Protein AF-V4AC76-F1 (afdb_monomer_lite)

Sequence (243 aa):
MKIHIDNQVNGDDISGSVTCDNILNFFVDGQLEASSNDWKVGSPVSFSDTAHVLAFDCRDEGVIAGIRGSFSNGVVTDSSWRCSTSDDEGWKELGFDDSNWQDATIQTHSDWGNKPTSIASEAKWIWTAGDFTDRHVFCRRRLHPGTRLDLRLDQNDKPKPGEEPVNRVDAAALKHDILYRNKDITSRHEADKQMIIKLENIPNPTFKERIQRALIIKLLKAKMKMGMGIADEIHKKFRNLTD

Radius of gyration: 19.98 Å; chains: 1; bounding box: 60×46×55 Å

Foldseek 3Di:
DDDDDPPDDDADKKKKWKAKAAWKFKDWQRHTFDIHGDRQGTDIGIDGPPTWKIKIKYFHPDQFIFIWMAIPLGDTADQQKFKDLDPDPCCRHLPDDRVVTHGWDFDDDCVSPCGPVRHDPPHTTTDDPCGRNRGIMMIMDTPDPLPSQVVQPDPVSHGDPPSDQPDQLSVLVSVLSVQCVDPDPVSNLVSLVSSLVSLVPDPPDDPVSVVSSVLSNVLSVCCVPPPRDCSSVSVVVVVVVVD

pLDDT: mean 81.75, std 18.89, range [25.58, 98.81]

Organism: Lottia gigantea (NCBI:txid225164)

Structure (mmCIF, N/CA/C/O backbone):
data_AF-V4AC76-F1
#
_entry.id   AF-V4AC76-F1
#
loop_
_atom_site.group_PDB
_atom_site.id
_atom_site.type_symbol
_atom_site.label_atom_id
_atom_site.label_alt_id
_atom_site.label_comp_id
_atom_site.label_asym_id
_atom_site.label_entity_id
_atom_site.label_seq_id
_atom_site.pdbx_PDB_ins_code
_atom_site.Cartn_x
_atom_site.Cartn_y
_atom_site.Cartn_z
_atom_site.occupancy
_atom_site.B_iso_or_equiv
_atom_site.auth_seq_id
_atom_site.auth_comp_id
_atom_site.auth_asym_id
_atom_site.auth_atom_id
_atom_site.pdbx_PDB_model_num
ATOM 1 N N . MET A 1 1 ? -39.927 27.041 -7.169 1.00 37.09 1 MET A N 1
ATOM 2 C CA . MET A 1 1 ? -38.649 26.661 -7.804 1.00 37.09 1 MET A CA 1
ATOM 3 C C . MET A 1 1 ? -37.723 26.198 -6.688 1.00 37.09 1 MET A C 1
ATOM 5 O O . MET A 1 1 ? -37.332 27.012 -5.865 1.00 37.09 1 MET A O 1
ATOM 9 N N . LYS A 1 2 ? -37.546 24.879 -6.539 1.00 28.06 2 LYS A N 1
ATOM 10 C CA . LYS A 1 2 ? -36.733 24.274 -5.473 1.00 28.06 2 LYS A CA 1
ATOM 11 C C . LYS A 1 2 ? -35.267 24.425 -5.872 1.00 28.06 2 LYS A C 1
ATOM 13 O O . LYS A 1 2 ? -34.872 23.889 -6.900 1.00 28.06 2 LYS A O 1
ATOM 18 N N . ILE A 1 3 ? -34.503 25.170 -5.086 1.00 27.56 3 ILE A N 1
ATOM 19 C CA . ILE A 1 3 ? -33.049 25.242 -5.215 1.00 27.56 3 ILE A CA 1
ATOM 20 C C . ILE A 1 3 ? -32.516 23.949 -4.592 1.00 27.56 3 ILE A C 1
ATOM 22 O O . ILE A 1 3 ? -32.703 23.720 -3.398 1.00 27.56 3 ILE A O 1
ATOM 26 N N . HIS A 1 4 ? -31.960 23.065 -5.420 1.00 25.58 4 HIS A N 1
ATOM 27 C CA . HIS A 1 4 ? -31.174 21.924 -4.958 1.00 25.58 4 HIS A CA 1
ATOM 28 C C . HIS A 1 4 ? -29.799 22.474 -4.574 1.00 25.58 4 HIS A C 1
ATOM 30 O O . HIS A 1 4 ? -29.109 23.042 -5.417 1.00 25.58 4 HIS A O 1
ATOM 36 N N . ILE A 1 5 ? -29.456 22.392 -3.291 1.00 34.12 5 ILE A N 1
ATOM 37 C CA . ILE A 1 5 ? -28.095 22.625 -2.813 1.00 34.12 5 ILE A CA 1
ATOM 38 C C . ILE A 1 5 ? -27.468 21.240 -2.725 1.00 34.12 5 ILE A C 1
ATOM 40 O O . ILE A 1 5 ? -27.802 20.471 -1.823 1.00 34.12 5 ILE A O 1
ATOM 44 N N . ASP A 1 6 ? -26.603 20.919 -3.680 1.00 31.94 6 ASP A N 1
ATOM 45 C CA . ASP A 1 6 ? -25.753 19.738 -3.602 1.00 31.94 6 ASP A CA 1
ATOM 46 C C . ASP A 1 6 ? -24.680 19.999 -2.538 1.00 31.94 6 ASP A C 1
ATOM 48 O O . ASP A 1 6 ? -23.658 20.635 -2.789 1.00 31.94 6 ASP A O 1
ATOM 52 N N . ASN A 1 7 ? -24.933 19.533 -1.315 1.00 34.28 7 ASN A N 1
ATOM 53 C CA . ASN A 1 7 ? -23.900 19.412 -0.291 1.00 34.28 7 ASN A CA 1
ATOM 54 C C . ASN A 1 7 ? -22.979 18.244 -0.672 1.00 34.28 7 ASN A C 1
ATOM 56 O O . ASN A 1 7 ? -23.190 17.110 -0.238 1.00 34.28 7 ASN A O 1
ATOM 60 N N . GLN A 1 8 ? -21.951 18.513 -1.479 1.00 30.98 8 GLN A N 1
ATOM 61 C CA . GLN A 1 8 ? -20.788 17.634 -1.553 1.00 30.98 8 GLN A CA 1
ATOM 62 C C . GLN A 1 8 ? -20.000 17.765 -0.244 1.00 30.98 8 GLN A C 1
ATOM 64 O O . GLN A 1 8 ? -19.416 18.801 0.064 1.00 30.98 8 GLN A O 1
ATOM 69 N N . VAL A 1 9 ? -20.041 16.707 0.561 1.00 39.16 9 VAL A N 1
ATOM 70 C CA . VAL A 1 9 ? -19.181 16.527 1.732 1.00 39.16 9 VAL A CA 1
ATOM 71 C C . VAL A 1 9 ? -17.800 16.137 1.197 1.00 39.16 9 VAL A C 1
ATOM 73 O O . VAL A 1 9 ? -17.606 14.984 0.819 1.00 39.16 9 VAL A O 1
ATOM 76 N N . ASN A 1 10 ? -16.864 17.085 1.118 1.00 39.16 10 ASN A N 1
ATOM 77 C CA . ASN A 1 10 ? -15.454 16.771 0.868 1.00 39.16 10 ASN A CA 1
ATOM 78 C C . ASN A 1 10 ? -14.913 16.001 2.083 1.00 39.16 10 ASN A C 1
ATOM 80 O O . ASN A 1 10 ? -14.766 16.580 3.159 1.00 39.16 10 ASN A O 1
ATOM 84 N N . GLY A 1 11 ? -14.654 14.699 1.924 1.00 49.28 11 GLY A N 1
ATOM 85 C CA . GLY A 1 11 ? -13.578 14.061 2.689 1.00 49.28 11 GLY A CA 1
ATOM 86 C C . GLY A 1 11 ? -12.253 14.680 2.248 1.00 49.28 11 GLY A C 1
ATOM 87 O O . GLY A 1 11 ? -12.165 15.157 1.115 1.00 49.28 11 GLY A O 1
ATOM 88 N N . ASP A 1 12 ? -11.260 14.743 3.131 1.00 69.00 12 ASP A N 1
ATOM 89 C CA . ASP A 1 12 ? -9.957 15.269 2.725 1.00 69.00 12 ASP A CA 1
ATOM 90 C C . ASP A 1 12 ? -9.337 14.312 1.692 1.00 69.00 12 ASP A C 1
ATOM 92 O O . ASP A 1 12 ? -9.416 13.089 1.824 1.00 69.00 12 ASP A O 1
ATOM 96 N N . ASP A 1 13 ? -8.732 14.855 0.640 1.00 86.00 13 ASP A N 1
ATOM 97 C CA . ASP A 1 13 ? -8.052 14.040 -0.366 1.00 86.00 13 ASP A CA 1
ATOM 98 C C . ASP A 1 13 ? -6.646 13.650 0.118 1.00 86.00 13 ASP A C 1
ATOM 100 O O . ASP A 1 13 ? -5.870 14.470 0.620 1.00 86.00 13 ASP A O 1
ATOM 104 N N . ILE A 1 14 ? -6.287 12.384 -0.080 1.00 87.88 14 ILE A N 1
ATOM 105 C CA . ILE A 1 14 ? -4.922 11.883 0.034 1.00 87.88 14 ILE A CA 1
ATOM 106 C C . ILE A 1 14 ? -4.235 12.077 -1.312 1.00 87.88 14 ILE A C 1
ATOM 108 O O . ILE A 1 14 ? -4.583 11.445 -2.307 1.00 87.88 14 ILE A O 1
ATOM 112 N N . SER A 1 15 ? -3.196 12.904 -1.323 1.00 95.25 15 SER A N 1
ATOM 113 C CA . SER A 1 15 ? -2.296 13.058 -2.463 1.00 95.25 15 SER A CA 1
ATOM 114 C C . SER A 1 15 ? -1.091 12.130 -2.332 1.00 95.25 15 SER A C 1
ATOM 116 O O . SER A 1 15 ? -0.594 11.910 -1.226 1.00 95.25 15 SER A O 1
ATOM 118 N N . GLY A 1 16 ? -0.542 11.654 -3.442 1.00 97.31 16 GLY A N 1
ATOM 119 C CA . GLY A 1 16 ? 0.684 10.865 -3.442 1.00 97.31 16 GLY A CA 1
ATOM 120 C C . GLY A 1 16 ? 1.449 10.940 -4.752 1.00 97.31 16 GLY A C 1
ATOM 121 O O . GLY A 1 16 ? 1.026 11.572 -5.719 1.00 97.31 16 GLY A O 1
ATOM 122 N N . SER A 1 17 ? 2.597 10.272 -4.770 1.00 98.62 17 SER A N 1
ATOM 123 C CA . SER A 1 17 ? 3.370 10.029 -5.983 1.00 98.62 17 SER A CA 1
ATOM 124 C C . SER A 1 17 ? 3.799 8.568 -6.011 1.00 98.62 17 SER A C 1
ATOM 126 O O . SER A 1 17 ? 4.254 8.034 -4.995 1.00 98.62 17 SER A O 1
ATOM 128 N N . VAL A 1 18 ? 3.612 7.921 -7.158 1.00 98.81 18 VAL A N 1
ATOM 129 C CA . VAL A 1 18 ? 3.816 6.482 -7.353 1.00 98.81 18 VAL A CA 1
ATOM 130 C C . VAL A 1 18 ? 4.644 6.217 -8.602 1.00 98.81 18 VAL A C 1
ATOM 132 O O . VAL A 1 18 ? 4.626 6.997 -9.550 1.00 98.81 18 VAL A O 1
ATOM 135 N N . THR A 1 19 ? 5.401 5.129 -8.609 1.00 98.69 19 THR A N 1
ATOM 136 C CA . THR A 1 19 ? 6.202 4.724 -9.760 1.00 98.69 19 THR A CA 1
ATOM 137 C C . THR A 1 19 ? 6.444 3.215 -9.765 1.00 98.69 19 THR A C 1
ATOM 139 O O . THR A 1 19 ? 6.320 2.554 -8.728 1.00 98.69 19 THR A O 1
ATOM 142 N N . CYS A 1 20 ? 6.802 2.683 -10.928 1.00 98.00 20 CYS A N 1
ATOM 143 C CA . CYS A 1 20 ? 7.291 1.322 -11.093 1.00 98.00 20 CYS A CA 1
ATOM 144 C C . CYS A 1 20 ? 8.282 1.262 -12.262 1.00 98.00 20 CYS A C 1
ATOM 146 O O . CYS A 1 20 ? 8.116 1.982 -13.246 1.00 98.00 20 CYS A O 1
ATOM 148 N N . ASP A 1 21 ? 9.296 0.412 -12.135 1.00 97.38 21 ASP A N 1
ATOM 149 C CA . ASP A 1 21 ? 10.231 0.043 -13.199 1.00 97.38 21 ASP A CA 1
ATOM 150 C C . ASP A 1 21 ? 9.784 -1.320 -13.774 1.00 97.38 21 ASP A C 1
ATOM 152 O O . ASP A 1 21 ? 9.904 -2.322 -13.072 1.00 97.38 21 ASP A O 1
ATOM 156 N N . ASN A 1 22 ? 9.160 -1.414 -14.961 1.00 96.44 22 ASN A N 1
ATOM 157 C CA . ASN A 1 22 ? 9.046 -0.408 -16.034 1.00 96.44 22 ASN A CA 1
ATOM 158 C C . ASN A 1 22 ? 7.648 0.187 -16.244 1.00 96.44 22 ASN A C 1
ATOM 160 O O . ASN A 1 22 ? 7.527 1.397 -16.434 1.00 96.44 22 ASN A O 1
ATOM 164 N N . ILE A 1 23 ? 6.612 -0.651 -16.298 1.00 98.19 23 ILE A N 1
ATOM 165 C CA . ILE A 1 23 ? 5.253 -0.241 -16.666 1.00 98.19 23 ILE A CA 1
ATOM 166 C C . ILE A 1 23 ? 4.362 -0.325 -15.438 1.00 98.19 23 ILE A C 1
ATOM 168 O O . ILE A 1 23 ? 4.098 -1.411 -14.928 1.00 98.19 23 ILE A O 1
ATOM 172 N N . LEU A 1 24 ? 3.878 0.833 -15.005 1.00 98.62 24 LEU A N 1
ATOM 173 C CA . LEU A 1 24 ? 2.981 1.018 -13.879 1.00 98.62 24 LEU A CA 1
ATOM 174 C C . LEU A 1 24 ? 1.523 1.080 -14.337 1.00 98.62 24 LEU A C 1
ATOM 176 O O . LEU A 1 24 ? 1.182 1.916 -15.174 1.00 98.62 24 LEU A O 1
ATOM 180 N N . ASN A 1 25 ? 0.661 0.345 -13.638 1.00 98.75 25 ASN A N 1
ATOM 181 C CA . ASN A 1 25 ? -0.728 0.718 -13.392 1.00 98.75 25 ASN A CA 1
ATOM 182 C C . ASN A 1 25 ? -0.966 0.780 -11.875 1.00 98.75 25 ASN A C 1
ATOM 184 O O . ASN A 1 25 ? -0.633 -0.148 -11.138 1.00 98.75 25 ASN A O 1
ATOM 188 N N . PHE A 1 26 ? -1.534 1.879 -11.392 1.00 98.75 26 PHE A N 1
ATOM 189 C CA . PHE A 1 26 ? -1.852 2.086 -9.984 1.00 98.75 26 PHE A CA 1
ATOM 190 C C . PHE A 1 26 ? -3.356 2.227 -9.794 1.00 98.75 26 PHE A C 1
ATOM 192 O O . PHE A 1 26 ? -4.009 2.994 -10.505 1.00 98.75 26 PHE A O 1
ATOM 199 N N . PHE A 1 27 ? -3.884 1.515 -8.805 1.00 98.62 27 PHE A N 1
ATOM 200 C CA . PHE A 1 27 ? -5.303 1.435 -8.517 1.00 98.62 27 PHE A CA 1
ATOM 201 C C . PHE A 1 27 ? -5.620 1.836 -7.079 1.00 98.62 27 PHE A C 1
ATOM 203 O O . PHE A 1 27 ? -4.865 1.528 -6.151 1.00 98.62 27 PHE A O 1
ATOM 210 N N . VAL A 1 28 ? -6.790 2.442 -6.902 1.00 96.38 28 VAL A N 1
ATOM 211 C CA . VAL A 1 28 ? -7.400 2.727 -5.604 1.00 96.38 28 VAL A CA 1
ATOM 212 C C . VAL A 1 28 ? -8.797 2.129 -5.589 1.00 96.38 28 VAL A C 1
ATOM 214 O O . VAL A 1 28 ? -9.611 2.434 -6.454 1.00 96.38 28 VAL A O 1
ATOM 217 N N . ASP A 1 29 ? -9.069 1.244 -4.628 1.00 91.44 29 ASP A N 1
ATOM 218 C CA . ASP A 1 29 ? -10.354 0.537 -4.509 1.00 91.44 29 ASP A CA 1
ATOM 219 C C . ASP A 1 29 ? -10.843 -0.049 -5.858 1.00 91.44 29 ASP A C 1
ATOM 221 O O . ASP A 1 29 ? -12.013 0.060 -6.218 1.00 91.44 29 ASP A O 1
ATOM 225 N N . GLY A 1 30 ? -9.917 -0.635 -6.630 1.00 93.38 30 GLY A N 1
ATOM 226 C CA . GLY A 1 30 ? -10.182 -1.235 -7.945 1.00 93.38 30 GLY A CA 1
ATOM 227 C C . GLY A 1 30 ? -10.176 -0.267 -9.140 1.00 93.38 30 GLY A C 1
ATOM 228 O O . GLY A 1 30 ? -10.066 -0.721 -10.283 1.00 93.38 30 GLY A O 1
ATOM 229 N N . GLN A 1 31 ? -10.230 1.050 -8.916 1.00 95.56 31 GLN A N 1
ATOM 230 C CA . GLN A 1 31 ? -10.224 2.068 -9.976 1.00 95.56 31 GLN A CA 1
ATOM 231 C C . GLN A 1 31 ? -8.803 2.463 -10.372 1.00 95.56 31 GLN A C 1
ATOM 233 O O . GLN A 1 31 ? -7.949 2.629 -9.511 1.00 95.56 31 GLN A O 1
ATOM 238 N N . LEU A 1 32 ? -8.536 2.588 -11.676 1.00 97.94 32 LEU A N 1
ATOM 239 C CA . LEU A 1 32 ? -7.228 2.998 -12.194 1.00 97.94 32 LEU A CA 1
ATOM 240 C C . LEU A 1 32 ? -7.035 4.506 -11.989 1.00 97.94 32 LEU A C 1
ATOM 242 O O . LEU A 1 32 ? -7.752 5.297 -12.595 1.00 97.94 32 LEU A O 1
ATOM 246 N N . GLU A 1 33 ? -6.027 4.884 -11.207 1.00 98.12 33 GLU A N 1
ATOM 247 C CA . GLU A 1 33 ? -5.719 6.285 -10.881 1.00 98.12 33 GLU A CA 1
ATOM 248 C C . GLU A 1 33 ? -4.486 6.815 -11.620 1.00 98.12 33 GLU A C 1
ATOM 250 O O . GLU A 1 33 ? -4.385 8.005 -11.911 1.00 98.12 33 GLU A O 1
ATOM 255 N N . ALA A 1 34 ? -3.527 5.944 -11.941 1.00 98.25 34 ALA A N 1
ATOM 256 C CA . ALA A 1 34 ? -2.359 6.328 -12.724 1.00 98.25 34 ALA A CA 1
ATOM 257 C C . ALA A 1 34 ? -1.828 5.171 -13.564 1.00 98.25 34 ALA A C 1
ATOM 259 O O . ALA A 1 34 ? -1.863 4.013 -13.159 1.00 98.25 34 ALA A O 1
ATOM 260 N N . SER A 1 35 ? -1.259 5.518 -14.713 1.00 98.44 35 SER A N 1
ATOM 261 C CA . SER A 1 35 ? -0.466 4.619 -15.545 1.00 98.44 35 SER A CA 1
ATOM 262 C C . SER A 1 35 ? 0.782 5.349 -16.028 1.00 98.44 35 SER A C 1
ATOM 264 O O . SER A 1 35 ? 0.702 6.530 -16.377 1.00 98.44 35 SER A O 1
ATOM 266 N N . SER A 1 36 ? 1.925 4.672 -16.068 1.00 98.06 36 SER A N 1
ATOM 267 C CA . SER A 1 36 ? 3.191 5.256 -16.523 1.00 98.06 36 SER A CA 1
ATOM 268 C C . SER A 1 36 ? 4.120 4.182 -17.069 1.00 98.06 36 SER A C 1
ATOM 270 O O . SER A 1 36 ? 4.005 3.018 -16.710 1.00 98.06 36 SER A O 1
ATOM 272 N N . ASN A 1 37 ? 5.058 4.580 -17.918 1.00 97.50 37 ASN A N 1
ATOM 273 C CA . ASN A 1 37 ? 6.164 3.747 -18.386 1.00 97.50 37 ASN A CA 1
ATOM 274 C C . ASN A 1 37 ? 7.538 4.396 -18.125 1.00 97.50 37 ASN A C 1
ATOM 276 O O . ASN A 1 37 ? 8.540 3.983 -18.707 1.00 97.50 37 ASN A O 1
ATOM 280 N N . ASP A 1 38 ? 7.586 5.442 -17.291 1.00 97.06 38 ASP A N 1
ATOM 281 C CA . ASP A 1 38 ? 8.822 6.126 -16.910 1.00 97.06 38 ASP A CA 1
ATOM 282 C C . ASP A 1 38 ? 8.999 6.105 -15.391 1.00 97.06 38 ASP A C 1
ATOM 284 O O . ASP A 1 38 ? 8.438 6.926 -14.662 1.00 97.06 38 ASP A O 1
ATOM 288 N N . TRP A 1 39 ? 9.830 5.182 -14.908 1.00 96.62 39 TRP A N 1
ATOM 289 C CA . TRP A 1 39 ? 10.118 5.040 -13.482 1.00 96.62 39 TRP A CA 1
ATOM 290 C C . TRP A 1 39 ? 10.860 6.244 -12.883 1.00 96.62 39 TRP A C 1
ATOM 292 O O . TRP A 1 39 ? 10.878 6.462 -11.668 1.00 96.62 39 TRP A O 1
ATOM 302 N N . LYS A 1 40 ? 11.507 7.058 -13.729 1.00 97.06 40 LYS A N 1
ATOM 303 C CA . LYS A 1 40 ? 12.304 8.211 -13.288 1.00 97.06 40 LYS A CA 1
ATOM 304 C C . LYS A 1 40 ? 11.423 9.385 -12.877 1.00 97.06 40 LYS A C 1
ATOM 306 O O . LYS A 1 40 ? 11.935 10.320 -12.250 1.00 97.06 40 LYS A O 1
ATOM 311 N N . VAL A 1 41 ? 10.135 9.337 -13.220 1.00 97.25 41 VAL A N 1
ATOM 312 C CA . VAL A 1 41 ? 9.130 10.356 -12.926 1.00 97.25 41 VAL A CA 1
ATOM 313 C C . VAL A 1 41 ? 7.997 9.708 -12.134 1.00 97.25 41 VAL A C 1
ATOM 315 O O . VAL A 1 41 ? 7.327 8.796 -12.604 1.00 97.25 41 VAL A O 1
ATOM 318 N N . GLY A 1 42 ? 7.773 10.174 -10.906 1.00 97.69 42 GLY A N 1
ATOM 319 C CA . GLY A 1 42 ? 6.647 9.692 -10.115 1.00 97.69 42 GLY A CA 1
ATOM 320 C C . GLY A 1 42 ? 5.336 10.260 -10.652 1.00 97.69 42 GLY A C 1
ATOM 321 O O . GLY A 1 42 ? 5.200 11.475 -10.801 1.00 97.69 42 GLY A O 1
ATOM 322 N N . SER A 1 43 ? 4.360 9.396 -10.906 1.00 98.56 43 SER A N 1
ATOM 323 C CA . SER A 1 43 ? 3.008 9.779 -11.297 1.00 98.56 43 SER A CA 1
ATOM 324 C C . SER A 1 43 ? 2.265 10.352 -10.088 1.00 98.56 43 SER A C 1
ATOM 326 O O . SER A 1 43 ? 2.204 9.680 -9.055 1.00 98.56 43 SER A O 1
ATOM 328 N N . PRO A 1 44 ? 1.734 11.584 -10.159 1.00 98.12 44 PRO A N 1
ATOM 329 C CA . PRO A 1 44 ? 0.909 12.132 -9.092 1.00 98.12 44 PRO A CA 1
ATOM 330 C C . PRO A 1 44 ? -0.444 11.415 -9.048 1.00 98.12 44 PRO A C 1
ATOM 332 O O . PRO A 1 44 ? -1.017 11.109 -10.091 1.00 98.12 44 PRO A O 1
ATOM 335 N N . VAL A 1 45 ? -0.956 11.178 -7.844 1.00 98.12 45 VAL A N 1
ATOM 336 C CA . VAL A 1 45 ? -2.278 10.582 -7.600 1.00 98.12 45 VAL A CA 1
ATOM 337 C C . VAL A 1 45 ? -3.000 11.353 -6.502 1.00 98.12 45 VAL A C 1
ATOM 339 O O . VAL A 1 45 ? -2.353 11.922 -5.620 1.00 98.12 45 VAL A O 1
ATOM 342 N N . SER A 1 46 ? -4.330 11.378 -6.556 1.00 95.88 46 SER A N 1
ATOM 343 C CA . SER A 1 46 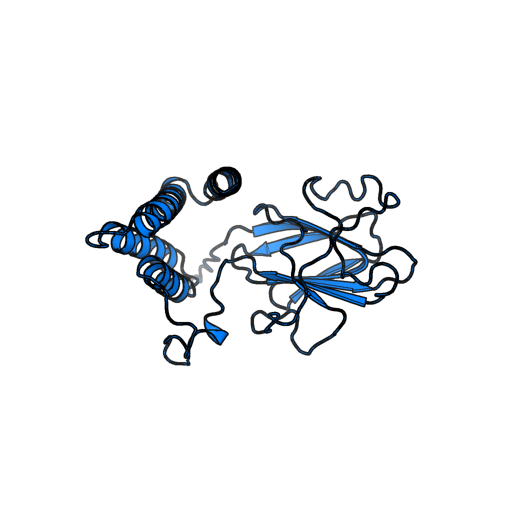? -5.181 11.982 -5.530 1.00 95.88 46 SER A CA 1
ATOM 344 C C . SER A 1 46 ? -6.446 11.154 -5.384 1.00 95.88 46 SER A C 1
ATOM 346 O O . SER A 1 46 ? -7.115 10.898 -6.378 1.00 95.88 46 SER A O 1
ATOM 348 N N . PHE A 1 47 ? -6.768 10.728 -4.168 1.00 90.50 47 PHE A N 1
ATOM 349 C CA . PHE A 1 47 ? -7.933 9.891 -3.889 1.00 90.50 47 PHE A CA 1
ATOM 350 C C . PHE A 1 47 ? -8.503 10.201 -2.506 1.00 90.50 47 PHE A C 1
ATOM 352 O O . PHE A 1 47 ? -7.805 10.723 -1.644 1.00 90.50 47 PHE A O 1
ATOM 359 N N . SER A 1 48 ? -9.766 9.852 -2.271 1.00 86.12 48 SER A N 1
ATOM 360 C CA . SER A 1 48 ? -10.428 10.126 -0.989 1.00 86.12 48 SER A CA 1
ATOM 361 C C . SER A 1 48 ? -9.710 9.452 0.190 1.00 86.12 48 SER A C 1
ATOM 363 O O . SER A 1 48 ? -9.361 8.273 0.119 1.00 86.12 48 SER A O 1
ATOM 365 N N . ASP A 1 49 ? -9.609 10.149 1.326 1.00 76.62 49 ASP A N 1
ATOM 366 C CA . ASP A 1 49 ? -9.218 9.578 2.627 1.00 76.62 49 ASP A CA 1
ATOM 367 C C . ASP A 1 49 ? -10.039 8.360 3.079 1.00 76.62 49 ASP A C 1
ATOM 369 O O . ASP A 1 49 ? -9.631 7.622 3.975 1.00 76.62 49 ASP A O 1
ATOM 373 N N . THR A 1 50 ? -11.187 8.118 2.448 1.00 75.06 50 THR A N 1
ATOM 374 C CA . THR A 1 50 ? -12.038 6.952 2.685 1.00 75.06 50 THR A CA 1
ATOM 375 C C . THR A 1 50 ? -11.641 5.715 1.882 1.00 75.06 50 THR A C 1
ATOM 377 O O . THR A 1 50 ? -12.323 4.697 1.998 1.00 75.06 50 THR A O 1
ATOM 380 N N . ALA A 1 51 ? -10.568 5.780 1.090 1.00 80.88 51 ALA A N 1
ATOM 381 C CA . ALA A 1 51 ? -10.053 4.645 0.334 1.00 80.88 51 ALA A CA 1
ATOM 382 C C . ALA A 1 51 ? -9.585 3.500 1.246 1.00 80.88 51 ALA A C 1
ATOM 384 O O . ALA A 1 51 ? -9.075 3.705 2.354 1.00 80.88 51 ALA A O 1
ATOM 385 N N . HIS A 1 52 ? -9.724 2.265 0.770 1.00 83.00 52 HIS A N 1
ATOM 386 C CA . HIS A 1 52 ? -9.439 1.073 1.566 1.00 83.00 52 HIS A CA 1
ATOM 387 C C . HIS A 1 52 ? -8.198 0.331 1.085 1.00 83.00 52 HIS A C 1
ATOM 389 O O . HIS A 1 52 ? -7.432 -0.161 1.918 1.00 83.00 52 HIS A O 1
ATOM 395 N N . VAL A 1 53 ? -7.998 0.246 -0.229 1.00 92.00 53 VAL A N 1
ATOM 396 C CA . VAL A 1 53 ? -6.944 -0.540 -0.869 1.00 92.00 53 VAL A CA 1
ATOM 397 C C . VAL A 1 53 ? -6.204 0.302 -1.892 1.00 92.00 53 VAL A C 1
ATOM 399 O O . VAL A 1 53 ? -6.804 0.906 -2.774 1.00 92.00 53 VAL A O 1
ATOM 402 N N . LEU A 1 54 ? -4.881 0.270 -1.785 1.00 97.62 54 LEU A N 1
ATOM 403 C CA . LEU A 1 54 ? -3.964 0.692 -2.831 1.00 97.62 54 LEU A CA 1
ATOM 404 C C . LEU A 1 54 ? -3.396 -0.544 -3.515 1.00 97.62 54 LEU A C 1
ATOM 406 O O . LEU A 1 54 ? -3.050 -1.514 -2.834 1.00 97.62 54 LEU A O 1
ATOM 410 N N . ALA A 1 55 ? -3.267 -0.495 -4.833 1.00 98.50 55 ALA A N 1
ATOM 411 C CA . ALA A 1 55 ? -2.808 -1.616 -5.635 1.00 98.50 55 ALA A CA 1
ATOM 412 C C . ALA A 1 55 ? -1.861 -1.149 -6.748 1.00 98.50 55 ALA A C 1
ATOM 414 O O . ALA A 1 55 ? -2.136 -0.189 -7.457 1.00 98.50 55 ALA A O 1
ATOM 415 N N . PHE A 1 56 ? -0.744 -1.848 -6.896 1.00 98.81 56 PHE A N 1
ATOM 416 C CA . PHE A 1 56 ? 0.230 -1.694 -7.963 1.00 98.81 56 PHE A CA 1
ATOM 417 C C . PHE A 1 56 ? 0.190 -2.928 -8.845 1.00 98.81 56 PHE A C 1
ATOM 419 O O . PHE A 1 56 ? 0.266 -4.045 -8.343 1.00 98.81 56 PHE A O 1
ATOM 426 N N . ASP A 1 57 ? 0.125 -2.699 -10.142 1.00 98.62 57 ASP A N 1
ATOM 427 C CA . ASP A 1 57 ? 0.439 -3.645 -11.199 1.00 98.62 57 ASP A CA 1
ATOM 428 C C . ASP A 1 57 ? 1.696 -3.110 -11.881 1.00 98.62 57 ASP A C 1
ATOM 430 O O . ASP A 1 57 ? 1.701 -1.993 -12.406 1.00 98.62 57 ASP A O 1
ATOM 434 N N . CYS A 1 58 ? 2.783 -3.866 -11.774 1.00 98.62 58 CYS A N 1
ATOM 435 C CA . CYS A 1 58 ? 4.076 -3.481 -12.299 1.00 98.62 58 CYS A CA 1
ATOM 436 C C . CYS A 1 58 ? 4.627 -4.575 -13.203 1.00 98.62 58 CYS A C 1
ATOM 438 O O . CYS A 1 58 ? 4.841 -5.710 -12.767 1.00 98.62 58 CYS A O 1
ATOM 440 N N . ARG A 1 59 ? 4.898 -4.217 -14.456 1.00 98.38 59 ARG A N 1
ATOM 441 C CA . ARG A 1 59 ? 5.574 -5.089 -15.414 1.00 98.38 59 ARG A CA 1
ATOM 442 C C . ARG A 1 59 ? 6.999 -4.608 -15.653 1.00 98.38 59 ARG A C 1
ATOM 444 O O . ARG A 1 59 ? 7.220 -3.464 -16.047 1.00 98.38 59 ARG A O 1
ATOM 451 N N . ASP A 1 60 ? 7.941 -5.512 -15.450 1.00 96.94 60 ASP A N 1
ATOM 452 C CA . ASP A 1 60 ? 9.341 -5.366 -15.819 1.00 96.94 60 ASP A CA 1
ATOM 453 C C . ASP A 1 60 ? 9.548 -5.779 -17.280 1.00 96.94 60 ASP A C 1
ATOM 455 O O . ASP A 1 60 ? 9.209 -6.890 -17.696 1.00 96.94 60 ASP A O 1
ATOM 459 N N . GLU A 1 61 ? 10.142 -4.879 -18.054 1.00 95.62 61 GLU A N 1
ATOM 460 C CA . GLU A 1 61 ? 10.604 -5.122 -19.423 1.00 95.62 61 GLU A CA 1
ATOM 461 C C . GLU A 1 61 ? 12.142 -5.094 -19.512 1.00 95.62 61 GLU A C 1
ATOM 463 O O . GLU A 1 61 ? 12.712 -5.225 -20.598 1.00 95.62 61 GLU A O 1
ATOM 468 N N . GLY A 1 62 ? 12.824 -4.932 -18.375 1.00 90.62 62 GLY A N 1
ATOM 469 C CA . GLY A 1 62 ? 14.258 -4.742 -18.262 1.00 90.62 62 GLY A CA 1
ATOM 470 C C . G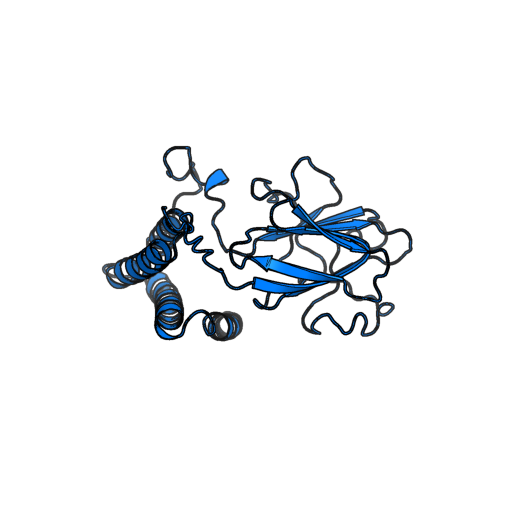LY A 1 62 ? 14.965 -5.898 -17.560 1.00 90.62 62 GLY A C 1
ATOM 471 O O . GLY A 1 62 ? 14.887 -7.060 -17.972 1.00 90.62 62 GLY A O 1
ATOM 472 N N . VAL A 1 63 ? 15.774 -5.539 -16.566 1.00 89.25 63 VAL A N 1
ATOM 473 C CA . VAL A 1 63 ? 16.557 -6.473 -15.741 1.00 89.25 63 VAL A CA 1
ATOM 474 C C . VAL A 1 63 ? 16.222 -6.245 -14.276 1.00 89.25 63 VAL A C 1
ATOM 476 O O . VAL A 1 63 ? 15.987 -7.198 -13.547 1.00 89.25 63 VAL A O 1
ATOM 479 N N . ILE A 1 64 ? 16.217 -4.981 -13.857 1.00 93.94 64 ILE A N 1
ATOM 480 C CA . ILE A 1 64 ? 15.922 -4.556 -12.494 1.00 93.94 64 ILE A CA 1
ATOM 481 C C . ILE A 1 64 ? 14.501 -4.004 -12.463 1.00 93.94 64 ILE A C 1
ATOM 483 O O . ILE A 1 64 ? 14.145 -3.187 -13.309 1.00 93.94 64 ILE A O 1
ATOM 487 N N . ALA A 1 65 ? 13.739 -4.416 -11.454 1.00 96.31 65 ALA A N 1
ATOM 488 C CA . ALA A 1 65 ? 12.342 -4.056 -11.285 1.00 96.31 65 ALA A CA 1
ATOM 489 C C . ALA A 1 65 ? 12.058 -3.591 -9.860 1.00 96.31 65 ALA A C 1
ATOM 491 O O . ALA A 1 65 ? 12.716 -3.999 -8.897 1.00 96.31 65 ALA A O 1
ATOM 492 N N . GLY A 1 66 ? 11.069 -2.719 -9.716 1.00 97.69 66 GLY A N 1
ATOM 493 C CA . GLY A 1 66 ? 10.686 -2.234 -8.404 1.00 97.69 66 GLY A CA 1
ATOM 494 C C . GLY A 1 66 ? 9.476 -1.325 -8.441 1.00 97.69 66 GLY A C 1
ATOM 495 O O . GLY A 1 66 ? 9.233 -0.611 -9.409 1.00 97.69 66 GLY A O 1
ATOM 496 N N . ILE A 1 67 ? 8.743 -1.325 -7.336 1.00 98.69 67 ILE A N 1
ATOM 497 C CA . ILE A 1 67 ? 7.615 -0.438 -7.063 1.00 98.69 67 ILE A CA 1
ATOM 498 C C . ILE A 1 67 ? 8.024 0.547 -5.974 1.00 98.69 67 ILE A C 1
ATOM 500 O O . ILE A 1 67 ? 8.652 0.159 -4.987 1.00 98.69 67 ILE A O 1
ATOM 504 N N . ARG A 1 68 ? 7.647 1.821 -6.111 1.00 98.62 68 ARG A N 1
ATOM 505 C CA . ARG A 1 68 ? 7.888 2.819 -5.064 1.00 98.62 68 ARG A CA 1
ATOM 506 C C . ARG A 1 68 ? 6.771 3.855 -5.015 1.00 98.62 68 ARG A C 1
ATOM 508 O O . ARG A 1 68 ? 6.268 4.288 -6.047 1.00 98.62 68 ARG A O 1
ATOM 515 N N . GLY A 1 69 ? 6.382 4.271 -3.813 1.00 98.56 69 GLY A N 1
ATOM 516 C CA . GLY A 1 69 ? 5.295 5.228 -3.626 1.00 98.56 69 GLY A CA 1
ATOM 517 C C . GLY A 1 69 ? 5.253 5.843 -2.232 1.00 98.56 69 GLY A C 1
ATOM 518 O O . GLY A 1 69 ? 5.660 5.222 -1.250 1.00 98.56 69 GLY A O 1
ATOM 519 N N . SER A 1 70 ? 4.748 7.072 -2.148 1.00 98.31 70 SER A N 1
ATOM 520 C CA . SER A 1 70 ? 4.507 7.781 -0.886 1.00 98.31 70 SER A CA 1
ATOM 521 C C . SER A 1 70 ? 3.238 8.619 -0.964 1.00 98.31 70 SER A C 1
ATOM 523 O O . SER A 1 70 ? 2.972 9.229 -2.002 1.00 98.31 70 SER A O 1
ATOM 525 N N . PHE A 1 71 ? 2.510 8.699 0.147 1.00 96.69 71 PHE A N 1
ATOM 526 C CA . PHE A 1 71 ? 1.196 9.335 0.242 1.00 96.69 71 PHE A CA 1
ATOM 527 C C . PHE A 1 71 ? 1.135 10.309 1.430 1.00 96.69 71 PHE A C 1
ATOM 529 O O . PHE A 1 71 ? 1.861 10.156 2.415 1.00 96.69 71 PHE A O 1
ATOM 536 N N . SER A 1 72 ? 0.264 11.319 1.352 1.00 91.31 72 SER A N 1
ATOM 537 C CA . SER A 1 72 ? 0.159 12.397 2.348 1.00 91.31 72 SER A CA 1
ATOM 538 C C . SER A 1 72 ? -0.345 11.931 3.715 1.00 91.31 72 SER A C 1
ATOM 540 O O . SER A 1 72 ? -0.045 12.576 4.713 1.00 91.31 72 SER A O 1
ATOM 542 N N . ASN A 1 73 ? -1.027 10.785 3.782 1.00 83.19 73 ASN A N 1
ATOM 543 C CA . ASN A 1 73 ? -1.430 10.123 5.030 1.00 83.19 73 ASN A CA 1
ATOM 544 C C . ASN A 1 73 ? -0.290 9.318 5.695 1.00 83.19 73 ASN A C 1
ATOM 546 O O . ASN A 1 73 ? -0.528 8.501 6.582 1.00 83.19 73 ASN A O 1
ATOM 550 N N . GLY A 1 74 ? 0.949 9.477 5.222 1.00 87.38 74 GLY A N 1
ATOM 551 C CA . GLY A 1 74 ? 2.129 8.814 5.771 1.00 87.38 74 GLY A CA 1
ATOM 552 C C . GLY A 1 74 ? 2.326 7.367 5.316 1.00 87.38 74 GLY A C 1
ATOM 553 O O . GLY A 1 74 ? 3.316 6.747 5.712 1.00 87.38 74 GLY A O 1
ATOM 554 N N . VAL A 1 75 ? 1.439 6.820 4.478 1.00 91.44 75 VAL A N 1
ATOM 555 C CA . VAL A 1 75 ? 1.679 5.518 3.849 1.00 91.44 75 VAL A CA 1
ATOM 556 C C . VAL A 1 75 ? 2.829 5.640 2.856 1.00 91.44 75 VAL A C 1
ATOM 558 O O . VAL A 1 75 ? 2.914 6.581 2.066 1.00 91.44 75 VAL A O 1
ATOM 561 N N . VAL A 1 76 ? 3.725 4.662 2.898 1.00 96.81 76 VAL A N 1
ATOM 562 C CA . VAL A 1 76 ? 4.858 4.528 1.984 1.00 96.81 76 VAL A CA 1
ATOM 563 C C . VAL A 1 76 ? 4.986 3.076 1.548 1.00 96.81 76 VAL A C 1
ATOM 565 O O . VAL A 1 76 ? 4.482 2.172 2.220 1.00 96.81 76 VAL A O 1
ATOM 568 N N . THR A 1 77 ? 5.653 2.838 0.424 1.00 98.44 77 THR A N 1
ATOM 569 C CA . THR A 1 77 ? 6.084 1.490 0.047 1.00 98.44 77 THR A CA 1
ATOM 570 C C . THR A 1 77 ? 7.167 1.004 1.005 1.00 98.44 77 THR A C 1
ATOM 572 O O . THR A 1 77 ? 8.204 1.643 1.177 1.00 98.44 77 THR A O 1
ATOM 575 N N . ASP A 1 78 ? 6.903 -0.112 1.673 1.00 96.88 78 ASP A N 1
ATOM 576 C CA . ASP A 1 78 ? 7.792 -0.783 2.621 1.00 96.88 78 ASP A CA 1
ATOM 577 C C . ASP A 1 78 ? 7.447 -2.284 2.674 1.00 96.88 78 ASP A C 1
ATOM 579 O O . ASP A 1 78 ? 6.606 -2.766 1.912 1.00 96.88 78 ASP A O 1
ATOM 583 N N . SER A 1 79 ? 8.071 -3.040 3.577 1.00 94.75 79 SER A N 1
ATOM 584 C CA . SER A 1 79 ? 7.833 -4.484 3.706 1.00 94.75 79 SER A CA 1
ATOM 585 C C . SER A 1 79 ? 6.432 -4.864 4.213 1.00 94.75 79 SER A C 1
ATOM 587 O O . SER A 1 79 ? 6.130 -6.047 4.298 1.00 94.75 79 SER A O 1
ATOM 589 N N . SER A 1 80 ? 5.563 -3.903 4.563 1.00 92.12 80 SER A N 1
ATOM 590 C CA . SER A 1 80 ? 4.178 -4.177 4.992 1.00 92.12 80 SER A CA 1
ATOM 591 C C . SER A 1 80 ? 3.184 -4.340 3.835 1.00 92.12 80 SER A C 1
ATOM 593 O O . SER A 1 80 ? 1.989 -4.565 4.063 1.00 92.12 80 SER A O 1
ATOM 595 N N . TRP A 1 81 ? 3.655 -4.185 2.598 1.00 97.56 81 TRP A N 1
ATOM 596 C CA . TRP A 1 81 ? 2.889 -4.451 1.385 1.00 97.56 81 TRP A CA 1
ATOM 597 C C . TRP A 1 81 ? 2.839 -5.952 1.104 1.00 97.56 81 TRP A C 1
ATOM 599 O O . TRP A 1 81 ? 3.798 -6.667 1.376 1.00 97.56 81 TRP A O 1
ATOM 609 N N . ARG A 1 82 ? 1.724 -6.426 0.547 1.00 97.25 82 ARG A N 1
ATOM 610 C CA . ARG A 1 82 ? 1.550 -7.817 0.111 1.00 97.25 82 ARG A CA 1
ATOM 611 C C . ARG A 1 82 ? 1.761 -7.888 -1.386 1.00 97.25 82 ARG A C 1
ATOM 613 O O . ARG A 1 82 ? 1.140 -7.097 -2.088 1.00 97.25 82 ARG A O 1
ATOM 620 N N . CYS A 1 83 ? 2.579 -8.815 -1.870 1.00 98.50 83 CYS A N 1
ATOM 621 C CA . CYS A 1 83 ? 2.906 -8.936 -3.287 1.00 98.50 83 CYS A CA 1
ATOM 622 C C . CYS A 1 83 ? 2.762 -10.371 -3.810 1.00 98.50 83 CYS A C 1
ATOM 624 O O . CYS A 1 83 ? 2.942 -11.344 -3.076 1.00 98.50 83 CYS A O 1
ATOM 626 N N . SER A 1 84 ? 2.461 -10.499 -5.098 1.00 98.25 84 SER A N 1
ATOM 627 C CA . SER A 1 84 ? 2.324 -11.765 -5.816 1.00 98.25 84 SER A CA 1
ATOM 628 C C . SER A 1 84 ? 2.685 -11.590 -7.288 1.00 98.25 84 SER A C 1
ATOM 630 O O . SER A 1 84 ? 2.651 -10.485 -7.819 1.00 98.25 84 SER A O 1
ATOM 632 N N . THR A 1 85 ? 3.007 -12.693 -7.953 1.00 97.88 85 THR A N 1
ATOM 633 C CA . THR A 1 85 ? 3.166 -12.777 -9.413 1.00 97.88 85 THR A CA 1
ATOM 634 C C . THR A 1 85 ? 1.905 -13.294 -10.113 1.00 97.88 85 THR A C 1
ATOM 636 O O . THR A 1 85 ? 1.902 -13.486 -11.326 1.00 97.88 85 THR A O 1
ATOM 639 N N . SER A 1 86 ? 0.830 -13.555 -9.360 1.00 94.44 86 SER A N 1
ATOM 640 C CA . SER A 1 86 ? -0.437 -14.081 -9.884 1.00 94.44 86 SER A CA 1
ATOM 641 C C . SER A 1 86 ? -1.440 -12.955 -10.135 1.00 94.44 86 SER A C 1
ATOM 643 O O . SER A 1 86 ? -1.756 -12.197 -9.219 1.00 94.44 86 SER A O 1
ATOM 645 N N . ASP A 1 87 ? -1.952 -12.873 -11.365 1.00 93.38 87 ASP A N 1
ATOM 646 C CA . ASP A 1 87 ? -3.036 -11.962 -11.768 1.00 93.38 87 ASP A CA 1
ATOM 647 C C . ASP A 1 87 ? -4.399 -12.582 -11.430 1.00 93.38 87 ASP A C 1
ATOM 649 O O . ASP A 1 87 ? -5.181 -12.966 -12.303 1.00 93.38 87 ASP A O 1
ATOM 653 N N . ASP A 1 88 ? -4.642 -12.782 -10.136 1.00 93.75 88 ASP A N 1
ATOM 654 C CA . ASP A 1 88 ? -5.883 -13.386 -9.662 1.00 93.75 88 ASP A CA 1
ATOM 655 C C . ASP A 1 88 ? -7.067 -12.434 -9.889 1.00 93.75 88 ASP A C 1
ATOM 657 O O . ASP A 1 88 ? -6.987 -11.230 -9.632 1.00 93.75 88 ASP A O 1
ATOM 661 N N . GLU A 1 89 ? -8.210 -12.958 -10.331 1.00 92.56 89 GLU A N 1
ATOM 662 C CA . GLU A 1 89 ? -9.384 -12.126 -10.592 1.00 92.56 89 GLU A CA 1
ATOM 663 C C . GLU A 1 89 ? -9.776 -11.298 -9.353 1.00 92.56 89 GLU A C 1
ATOM 665 O O . GLU A 1 89 ? -9.943 -11.808 -8.244 1.00 92.56 89 GLU A O 1
ATOM 670 N N . GLY A 1 90 ? -9.921 -9.985 -9.550 1.00 90.81 90 GLY A N 1
ATOM 671 C CA . GLY A 1 90 ? -10.319 -9.061 -8.492 1.00 90.81 90 GLY A CA 1
ATOM 672 C C . GLY A 1 90 ? -9.215 -8.680 -7.500 1.00 90.81 90 GLY A C 1
ATOM 673 O O . GLY A 1 90 ? -9.534 -8.016 -6.520 1.00 90.81 90 GLY A O 1
ATOM 674 N N . TRP A 1 91 ? -7.938 -9.013 -7.729 1.00 95.25 91 TRP A N 1
ATOM 675 C CA . TRP A 1 91 ? -6.833 -8.753 -6.783 1.00 95.25 91 TRP A CA 1
ATOM 676 C C . TRP A 1 91 ? -6.729 -7.304 -6.257 1.00 95.25 91 TRP A C 1
ATOM 678 O O . TRP A 1 91 ? -6.360 -7.060 -5.101 1.00 95.25 91 TRP A O 1
ATOM 688 N N . LYS A 1 92 ? -7.093 -6.331 -7.098 1.00 94.56 92 LYS A N 1
ATOM 689 C CA . LYS A 1 92 ? -7.108 -4.889 -6.795 1.00 94.56 92 LYS A CA 1
ATOM 690 C C . LYS A 1 92 ? -8.324 -4.425 -5.979 1.00 94.56 92 LYS A C 1
ATOM 692 O O . LYS A 1 92 ? -8.303 -3.333 -5.418 1.00 94.56 92 LYS A O 1
ATOM 697 N N . GLU A 1 93 ? -9.366 -5.246 -5.892 1.00 87.00 93 GLU A N 1
ATOM 698 C CA . GLU A 1 93 ? -10.611 -4.923 -5.198 1.00 87.00 93 GLU A CA 1
ATOM 699 C C . GLU A 1 93 ? -10.462 -5.056 -3.678 1.00 87.00 93 GLU A C 1
ATOM 701 O O . GLU A 1 93 ? -9.647 -5.830 -3.163 1.00 87.00 93 GLU A O 1
ATOM 706 N N . LEU A 1 94 ? -11.317 -4.354 -2.930 1.00 81.25 94 LEU A N 1
ATOM 707 C CA . LEU A 1 94 ? -11.377 -4.451 -1.466 1.00 81.25 94 LEU A CA 1
ATOM 708 C C . LEU A 1 94 ? -11.574 -5.900 -0.982 1.00 81.25 94 LEU A C 1
ATOM 710 O O . LEU A 1 94 ? -10.897 -6.350 -0.054 1.00 81.25 94 LEU A O 1
ATOM 714 N N . GLY A 1 95 ? -12.468 -6.633 -1.651 1.00 78.69 95 GLY A N 1
ATOM 715 C CA . GLY A 1 95 ? -12.891 -7.988 -1.293 1.00 78.69 95 GLY A CA 1
ATOM 716 C C . GLY A 1 95 ? -11.878 -9.102 -1.583 1.00 78.69 95 GLY A C 1
ATOM 717 O O . GLY A 1 95 ? -12.153 -10.264 -1.285 1.00 78.69 95 GLY A O 1
ATOM 718 N N . PHE A 1 96 ? -10.699 -8.802 -2.122 1.00 85.00 96 PHE A N 1
ATOM 719 C CA . PHE A 1 96 ? -9.721 -9.840 -2.446 1.00 85.00 96 PHE A CA 1
ATOM 720 C C . PHE A 1 96 ? -8.947 -10.339 -1.222 1.00 85.00 96 PHE A C 1
ATOM 722 O O . PHE A 1 96 ? -8.368 -9.535 -0.484 1.00 85.00 96 PHE A O 1
ATOM 729 N N . ASP A 1 97 ? -8.926 -11.650 -0.986 1.00 85.50 97 ASP A N 1
ATOM 730 C CA . ASP A 1 97 ? -8.120 -12.290 0.061 1.00 85.50 97 ASP A CA 1
ATOM 731 C C . ASP A 1 97 ? -6.661 -12.468 -0.387 1.00 85.50 97 ASP A C 1
ATOM 733 O O . ASP A 1 97 ? -6.349 -13.271 -1.256 1.00 85.50 97 ASP A O 1
ATOM 737 N N . ASP A 1 98 ? -5.765 -11.709 0.238 1.00 88.19 98 ASP A N 1
ATOM 738 C CA . ASP A 1 98 ? -4.324 -11.687 -0.018 1.00 88.19 98 ASP A CA 1
ATOM 739 C C . ASP A 1 98 ? -3.508 -12.375 1.076 1.00 88.19 98 ASP A C 1
ATOM 741 O O . ASP A 1 98 ? -2.298 -12.175 1.171 1.00 88.19 98 ASP A O 1
ATOM 745 N N . SER A 1 99 ? -4.150 -13.183 1.919 1.00 87.06 99 SER A N 1
ATOM 746 C CA . SER A 1 99 ? -3.469 -13.913 2.992 1.00 87.06 99 SER A CA 1
ATOM 747 C C . SER A 1 99 ? -2.358 -14.838 2.479 1.00 87.06 99 SER A C 1
ATOM 749 O O . SER A 1 99 ? -1.350 -15.016 3.162 1.00 87.06 99 SER A O 1
ATOM 751 N N . ASN A 1 100 ? -2.508 -15.362 1.257 1.00 89.88 100 ASN A N 1
ATOM 752 C CA . ASN A 1 100 ? -1.519 -16.213 0.589 1.00 89.88 100 ASN A CA 1
ATOM 753 C C . ASN A 1 100 ? -0.407 -15.433 -0.130 1.00 89.88 100 ASN A C 1
ATOM 755 O O . ASN A 1 100 ? 0.558 -16.038 -0.594 1.00 89.88 100 ASN A O 1
ATOM 759 N N . TRP A 1 101 ? -0.530 -14.109 -0.254 1.00 95.69 101 TRP A N 1
ATOM 760 C CA . TRP A 1 101 ? 0.512 -13.283 -0.857 1.00 95.69 101 TRP A CA 1
ATOM 761 C C . TRP A 1 101 ? 1.658 -13.087 0.137 1.00 95.69 101 TRP A C 1
ATOM 763 O O . TRP A 1 101 ? 1.440 -12.925 1.344 1.00 95.69 101 TRP A O 1
ATOM 773 N N . GLN A 1 102 ? 2.885 -13.086 -0.379 1.00 95.50 102 GLN A N 1
ATOM 774 C CA . GLN A 1 102 ? 4.078 -12.839 0.427 1.00 95.50 102 GLN A CA 1
ATOM 775 C C . GLN A 1 102 ? 4.159 -11.365 0.833 1.00 95.50 102 GLN A C 1
ATOM 777 O O . GLN A 1 102 ? 3.637 -10.487 0.142 1.00 95.50 102 GLN A O 1
ATOM 782 N N . ASP A 1 103 ? 4.830 -11.087 1.947 1.00 96.06 103 ASP A N 1
ATOM 783 C CA . ASP A 1 103 ? 5.230 -9.718 2.261 1.00 96.06 103 ASP A CA 1
ATOM 784 C C . ASP A 1 103 ? 6.258 -9.227 1.229 1.00 96.06 103 ASP A C 1
ATOM 786 O O . ASP A 1 103 ? 7.040 -9.998 0.662 1.00 96.06 103 ASP A O 1
ATOM 790 N N . ALA A 1 104 ? 6.247 -7.926 0.977 1.00 98.19 104 ALA A N 1
ATOM 791 C CA . ALA A 1 104 ? 7.135 -7.286 0.031 1.00 98.19 104 ALA A CA 1
ATOM 792 C C . ALA A 1 104 ? 8.602 -7.373 0.476 1.00 98.19 104 ALA A C 1
ATOM 794 O O . ALA A 1 104 ? 8.949 -7.118 1.633 1.00 98.19 104 ALA A O 1
ATOM 795 N N . THR A 1 105 ? 9.484 -7.657 -0.479 1.00 98.31 105 THR A N 1
ATOM 796 C CA . THR A 1 105 ? 10.934 -7.605 -0.284 1.00 98.31 105 THR A CA 1
ATOM 797 C C . THR A 1 105 ? 11.441 -6.205 -0.608 1.00 98.31 105 THR A C 1
ATOM 799 O O . THR A 1 105 ? 11.086 -5.634 -1.638 1.00 98.31 105 THR A O 1
ATOM 802 N N . ILE A 1 106 ? 12.271 -5.638 0.273 1.00 98.31 106 ILE A N 1
ATOM 803 C CA . ILE A 1 106 ? 12.927 -4.349 0.031 1.00 98.31 106 ILE A CA 1
ATOM 804 C C . ILE A 1 106 ? 14.084 -4.565 -0.938 1.00 98.31 106 ILE A C 1
ATOM 806 O O . ILE A 1 106 ? 15.017 -5.308 -0.638 1.00 98.31 106 ILE A O 1
ATOM 810 N N . GLN A 1 107 ? 14.036 -3.862 -2.061 1.00 97.19 107 GLN A N 1
ATOM 811 C CA . GLN A 1 107 ? 15.081 -3.879 -3.069 1.00 97.19 107 GLN A CA 1
ATOM 812 C C . GLN A 1 107 ? 16.211 -2.909 -2.718 1.00 97.19 107 GLN A C 1
ATOM 814 O O . GLN A 1 107 ? 15.975 -1.796 -2.238 1.00 97.19 107 GLN A O 1
ATOM 819 N N . THR A 1 108 ? 17.451 -3.332 -2.969 1.00 93.88 108 THR A N 1
ATOM 820 C CA . THR A 1 108 ? 18.669 -2.569 -2.631 1.00 93.88 108 THR A CA 1
ATOM 821 C C . THR A 1 108 ? 19.522 -2.211 -3.847 1.00 93.88 108 THR A C 1
ATOM 823 O O . THR A 1 108 ? 20.684 -1.836 -3.687 1.00 93.88 108 THR A O 1
ATOM 826 N N . HIS A 1 109 ? 18.969 -2.325 -5.056 1.00 93.12 109 HIS A N 1
ATOM 827 C CA . HIS A 1 109 ? 19.666 -1.959 -6.290 1.00 93.12 109 HIS A CA 1
ATOM 828 C C . HIS A 1 109 ? 20.003 -0.463 -6.303 1.00 93.12 109 HIS A C 1
ATOM 830 O O . HIS A 1 109 ? 19.198 0.385 -5.910 1.00 93.12 109 HIS A O 1
ATOM 836 N N . SER A 1 110 ? 21.217 -0.125 -6.740 1.00 93.25 110 SER A N 1
ATOM 837 C CA . SER A 1 110 ? 21.707 1.261 -6.764 1.00 93.25 110 SER A CA 1
ATOM 838 C C . SER A 1 110 ? 21.275 2.047 -8.006 1.00 93.25 110 SER A C 1
ATOM 840 O O . SER A 1 110 ? 21.388 3.273 -8.029 1.00 93.25 110 SER A O 1
ATOM 842 N N . ASP A 1 111 ? 20.784 1.352 -9.030 1.00 94.81 111 ASP A N 1
ATOM 843 C CA . ASP A 1 111 ? 20.529 1.848 -10.385 1.00 94.81 111 ASP A CA 1
ATOM 844 C C . ASP A 1 111 ? 19.473 2.962 -10.438 1.00 94.81 111 ASP A C 1
ATOM 846 O O . ASP A 1 111 ? 19.556 3.873 -11.265 1.00 94.81 111 ASP A O 1
ATOM 850 N N . TRP A 1 112 ? 18.525 2.959 -9.497 1.00 94.25 112 TRP A N 1
ATOM 851 C CA . TRP A 1 112 ? 17.508 4.006 -9.388 1.00 94.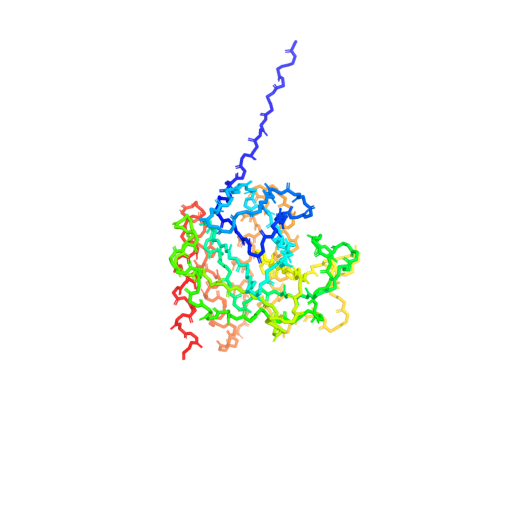25 112 TRP A CA 1
ATOM 852 C C . TRP A 1 112 ? 18.038 5.330 -8.822 1.00 94.25 112 TRP A C 1
ATOM 854 O O . TRP A 1 112 ? 17.425 6.388 -9.011 1.00 94.25 112 TRP A O 1
ATOM 864 N N . GLY A 1 113 ? 19.179 5.299 -8.126 1.00 93.25 113 GLY A N 1
ATOM 865 C CA . GLY A 1 113 ? 19.752 6.462 -7.456 1.00 93.25 113 GLY A CA 1
ATOM 866 C C . GLY A 1 113 ? 18.747 7.148 -6.522 1.00 93.25 113 GLY A C 1
ATOM 867 O O . GLY A 1 113 ? 18.123 6.517 -5.674 1.00 93.25 113 GLY A O 1
ATOM 868 N N . ASN A 1 114 ? 18.583 8.464 -6.678 1.00 90.62 114 ASN A N 1
ATOM 869 C CA . ASN A 1 114 ? 17.649 9.279 -5.891 1.00 90.62 114 ASN A CA 1
ATOM 870 C C . ASN A 1 114 ? 16.305 9.545 -6.596 1.00 90.62 114 ASN A C 1
ATOM 872 O O . ASN A 1 114 ? 15.565 10.441 -6.183 1.00 90.62 114 ASN A O 1
ATOM 876 N N . LYS A 1 115 ? 16.007 8.825 -7.682 1.00 93.44 115 LYS A N 1
ATOM 877 C CA . LYS A 1 115 ? 14.801 9.041 -8.486 1.00 93.44 115 LYS A CA 1
ATOM 878 C C . LYS A 1 115 ? 13.655 8.101 -8.071 1.00 93.44 115 LYS A C 1
ATOM 880 O O . LYS A 1 115 ? 13.904 7.034 -7.513 1.00 93.44 115 LYS A O 1
ATOM 885 N N . PRO A 1 116 ? 12.400 8.492 -8.353 1.00 95.94 116 PRO A N 1
ATOM 886 C CA . PRO A 1 116 ? 11.980 9.868 -8.619 1.00 95.94 116 PRO A CA 1
ATOM 887 C C . PRO A 1 116 ? 12.090 10.725 -7.345 1.00 95.94 116 PRO A C 1
ATOM 889 O O . PRO A 1 116 ? 11.923 10.231 -6.229 1.00 95.94 116 PRO A O 1
ATOM 892 N N . THR A 1 117 ? 12.349 12.026 -7.507 1.00 96.06 117 THR A N 1
ATOM 893 C CA . THR A 1 117 ? 12.474 12.975 -6.381 1.00 96.06 117 THR A CA 1
ATOM 894 C C . THR A 1 117 ? 11.125 13.424 -5.819 1.00 96.06 117 THR A C 1
ATOM 896 O O . THR A 1 117 ? 11.086 14.049 -4.765 1.00 96.06 117 THR A O 1
ATOM 899 N N . SER A 1 118 ? 10.023 13.130 -6.517 1.00 96.56 118 SER A N 1
ATOM 900 C CA . SER A 1 118 ? 8.653 13.402 -6.063 1.00 96.56 118 SER A CA 1
ATOM 901 C C . SER A 1 118 ? 8.166 12.423 -4.990 1.00 96.56 118 SER A C 1
ATOM 903 O O . SER A 1 118 ? 7.123 12.661 -4.389 1.00 96.56 118 SER A O 1
ATOM 905 N N . ILE A 1 119 ? 8.900 11.330 -4.753 1.00 97.69 119 ILE A N 1
ATOM 906 C CA . ILE A 1 119 ? 8.551 10.296 -3.779 1.00 97.69 119 ILE A CA 1
ATOM 907 C C . ILE A 1 119 ? 9.456 10.416 -2.553 1.00 97.69 119 ILE A C 1
ATOM 909 O O . ILE A 1 119 ? 10.686 10.447 -2.674 1.00 97.69 119 ILE A O 1
ATOM 913 N N . ALA A 1 120 ? 8.834 10.442 -1.373 1.00 95.44 120 ALA A N 1
ATOM 914 C CA . ALA A 1 120 ? 9.501 10.617 -0.086 1.00 95.44 120 ALA A CA 1
ATOM 915 C C . ALA A 1 120 ? 10.635 9.595 0.125 1.00 95.44 120 ALA A C 1
ATOM 917 O O . ALA A 1 120 ? 10.530 8.429 -0.268 1.00 95.44 120 ALA A O 1
ATOM 918 N N . SER A 1 121 ? 11.742 10.018 0.739 1.00 94.25 121 SER A N 1
ATOM 919 C CA . SER A 1 121 ? 12.946 9.185 0.919 1.00 94.25 121 SER A CA 1
ATOM 920 C C . SER A 1 121 ? 12.726 7.997 1.863 1.00 94.25 121 SER A C 1
ATOM 922 O O . SER A 1 121 ? 13.473 7.017 1.829 1.00 94.25 121 SER A O 1
ATOM 924 N N . GLU A 1 122 ? 11.676 8.055 2.679 1.00 94.75 122 GLU A N 1
ATOM 925 C CA . GLU A 1 122 ? 11.213 6.973 3.538 1.00 94.75 122 GLU A CA 1
ATOM 926 C C . GLU A 1 122 ? 10.661 5.788 2.735 1.00 94.75 122 GLU A C 1
ATOM 928 O O . GLU A 1 122 ? 10.807 4.645 3.174 1.00 94.75 122 GLU A O 1
ATOM 933 N N . ALA A 1 123 ? 10.087 6.039 1.552 1.00 97.75 123 ALA A N 1
ATOM 934 C CA . ALA A 1 123 ? 9.565 4.997 0.677 1.00 97.75 123 ALA A CA 1
ATOM 935 C C . ALA A 1 123 ? 10.691 4.143 0.092 1.00 97.75 123 ALA A C 1
ATOM 937 O O . ALA A 1 123 ? 11.662 4.657 -0.477 1.00 97.75 123 ALA A O 1
ATOM 938 N N . LYS A 1 124 ? 10.536 2.827 0.201 1.00 98.19 124 LYS A N 1
ATOM 939 C CA . LYS A 1 124 ? 11.463 1.821 -0.311 1.00 98.19 124 LYS A CA 1
ATOM 940 C C . LYS A 1 124 ? 11.017 1.328 -1.675 1.00 98.19 124 LYS A C 1
ATOM 942 O O . LYS A 1 124 ? 9.820 1.236 -1.939 1.00 98.19 124 LYS A O 1
ATOM 947 N N . TRP A 1 125 ? 11.992 0.999 -2.514 1.00 98.38 125 TRP A N 1
ATOM 948 C CA . TRP A 1 125 ? 11.742 0.145 -3.664 1.00 98.38 125 TRP A CA 1
ATOM 949 C C . TRP A 1 125 ? 11.374 -1.239 -3.143 1.00 98.38 125 TRP A C 1
ATOM 951 O O . TRP A 1 125 ? 12.101 -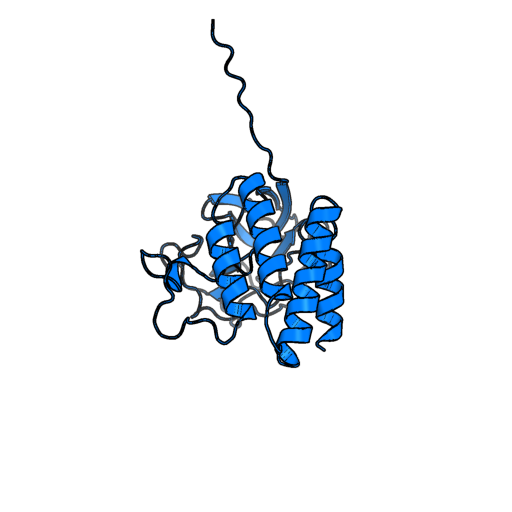1.803 -2.322 1.00 98.38 125 TRP A O 1
ATOM 961 N N . ILE A 1 126 ? 10.218 -1.738 -3.556 1.00 98.69 126 ILE A N 1
ATOM 962 C CA . ILE A 1 126 ? 9.692 -3.032 -3.137 1.00 98.69 126 ILE A CA 1
ATOM 963 C C . ILE A 1 126 ? 9.430 -3.930 -4.340 1.00 98.69 126 ILE A C 1
ATOM 965 O O . ILE A 1 126 ? 9.137 -3.441 -5.431 1.00 98.69 126 ILE A O 1
ATOM 969 N N . TRP A 1 127 ? 9.524 -5.237 -4.122 1.00 98.38 127 TRP A N 1
ATOM 970 C CA . TRP A 1 127 ? 9.220 -6.272 -5.108 1.00 98.38 127 TRP A CA 1
ATOM 971 C C . TRP A 1 127 ? 8.822 -7.582 -4.415 1.00 98.38 127 TRP A C 1
ATOM 973 O O . TRP A 1 127 ? 8.638 -7.631 -3.196 1.00 98.38 127 TRP A O 1
ATOM 983 N N . THR A 1 128 ? 8.713 -8.659 -5.182 1.00 97.94 128 THR A N 1
ATOM 984 C CA . THR A 1 128 ? 8.684 -10.036 -4.676 1.00 97.94 128 THR A CA 1
ATOM 985 C C . THR A 1 128 ? 10.099 -10.564 -4.415 1.00 97.94 128 THR A C 1
ATOM 987 O O . THR A 1 128 ? 11.093 -9.998 -4.875 1.00 97.94 128 THR A O 1
ATOM 990 N N . ALA A 1 129 ? 10.198 -11.687 -3.696 1.00 95.81 129 ALA A N 1
ATOM 991 C CA . ALA A 1 129 ? 11.476 -12.343 -3.414 1.00 95.81 129 ALA A CA 1
ATOM 992 C C . ALA A 1 129 ? 12.178 -12.935 -4.656 1.00 95.81 129 ALA A C 1
ATOM 994 O O . ALA A 1 129 ? 13.349 -13.296 -4.563 1.00 95.81 129 ALA A O 1
ATOM 995 N N . GLY A 1 130 ? 11.489 -13.051 -5.800 1.00 93.62 130 GLY A N 1
ATOM 996 C CA . GLY A 1 130 ? 12.095 -13.518 -7.050 1.00 93.62 130 GLY A CA 1
ATOM 997 C C . GLY A 1 130 ? 13.056 -12.508 -7.683 1.00 93.62 130 GLY A C 1
ATOM 998 O O . GLY A 1 130 ? 13.888 -12.893 -8.502 1.00 93.62 130 GLY A O 1
ATOM 999 N N . ASP A 1 131 ? 13.009 -11.236 -7.265 1.00 93.56 131 ASP A N 1
ATOM 1000 C CA . ASP A 1 131 ? 13.923 -10.190 -7.739 1.00 93.56 131 ASP A CA 1
ATOM 1001 C C . ASP A 1 131 ? 13.988 -10.160 -9.283 1.00 93.56 131 ASP A C 1
ATOM 1003 O O . ASP A 1 131 ? 12.958 -9.977 -9.933 1.00 93.56 131 ASP A O 1
ATOM 1007 N N . PHE A 1 132 ? 15.158 -10.440 -9.869 1.00 94.38 132 PHE A N 1
ATOM 1008 C CA . PHE A 1 132 ? 15.405 -10.500 -11.315 1.00 94.38 132 PHE A CA 1
ATOM 1009 C C . PHE A 1 132 ? 14.565 -11.537 -12.090 1.00 94.38 132 PHE A C 1
ATOM 1011 O O . PHE A 1 132 ? 14.556 -11.515 -13.325 1.00 94.38 132 PHE A O 1
ATOM 1018 N N . THR A 1 133 ? 13.923 -12.501 -11.419 1.00 95.44 133 THR A N 1
ATOM 1019 C CA . THR A 1 133 ? 13.139 -13.552 -12.096 1.00 95.44 133 THR A CA 1
ATOM 1020 C C . THR A 1 133 ? 11.696 -13.153 -12.356 1.00 95.44 133 THR A C 1
ATOM 1022 O O . THR A 1 133 ? 11.082 -13.664 -13.295 1.00 95.44 133 THR A O 1
ATOM 1025 N N . ASP A 1 134 ? 11.150 -12.259 -11.537 1.00 96.62 134 ASP A N 1
ATOM 1026 C CA . ASP A 1 134 ? 9.727 -11.951 -11.539 1.00 96.62 134 ASP A CA 1
ATOM 1027 C C . ASP A 1 134 ? 9.476 -10.747 -12.441 1.00 96.62 134 ASP A C 1
ATOM 1029 O O . ASP A 1 134 ? 9.906 -9.636 -12.150 1.00 96.62 134 ASP A O 1
ATOM 1033 N N . ARG A 1 135 ? 8.791 -10.985 -13.565 1.00 97.25 135 ARG A N 1
ATOM 1034 C CA . ARG A 1 135 ? 8.577 -9.982 -14.624 1.00 97.25 135 ARG A CA 1
ATOM 1035 C C . ARG A 1 135 ? 7.290 -9.186 -14.493 1.00 97.25 135 ARG A C 1
ATOM 1037 O O . ARG A 1 135 ? 7.116 -8.165 -15.147 1.00 97.25 135 ARG A O 1
ATOM 1044 N N . HIS A 1 136 ? 6.349 -9.678 -13.706 1.00 98.25 136 HIS A N 1
ATOM 1045 C CA . HIS A 1 136 ? 5.045 -9.058 -13.536 1.00 98.25 136 HIS A CA 1
ATOM 1046 C C . HIS A 1 136 ? 4.623 -9.279 -12.092 1.00 98.25 136 HIS A C 1
ATOM 1048 O O . HIS A 1 136 ? 4.480 -10.422 -11.658 1.00 98.25 136 HIS A O 1
ATOM 1054 N N . VAL A 1 137 ? 4.512 -8.189 -11.340 1.00 98.56 137 VAL A N 1
ATOM 1055 C CA . VAL A 1 137 ? 4.225 -8.217 -9.909 1.00 98.56 137 VAL A CA 1
ATOM 1056 C C . VAL A 1 137 ? 3.050 -7.316 -9.599 1.00 98.56 137 VAL A C 1
ATOM 1058 O O . VAL A 1 137 ? 2.970 -6.163 -10.026 1.00 98.56 137 VAL A O 1
ATOM 1061 N N . PHE A 1 138 ? 2.171 -7.862 -8.774 1.00 98.69 138 PHE A N 1
ATOM 1062 C CA . PHE A 1 138 ? 1.030 -7.192 -8.198 1.00 98.69 138 PHE A CA 1
ATOM 1063 C C . PHE A 1 138 ? 1.314 -6.982 -6.719 1.00 98.69 138 PHE A C 1
ATOM 1065 O O . PHE A 1 138 ? 1.625 -7.939 -6.013 1.00 98.69 138 PHE A O 1
ATOM 1072 N N . CYS A 1 139 ? 1.214 -5.750 -6.233 1.00 98.56 139 CYS A N 1
ATOM 1073 C CA . CYS A 1 139 ? 1.366 -5.442 -4.815 1.00 98.56 139 CYS A CA 1
ATOM 1074 C C . CYS A 1 139 ? 0.156 -4.670 -4.310 1.00 98.56 139 CYS A C 1
ATOM 1076 O O . CYS A 1 139 ? -0.315 -3.751 -4.970 1.00 98.56 139 CYS A O 1
ATOM 1078 N N . ARG A 1 140 ? -0.328 -4.984 -3.110 1.00 96.50 140 ARG A N 1
ATOM 1079 C CA . ARG A 1 140 ? -1.450 -4.280 -2.492 1.00 96.50 140 ARG A CA 1
ATOM 1080 C C . ARG A 1 140 ? -1.204 -3.937 -1.034 1.00 96.50 140 ARG A C 1
ATOM 1082 O O . ARG A 1 140 ? -0.476 -4.622 -0.312 1.00 96.50 140 ARG A O 1
ATOM 1089 N N . ARG A 1 141 ? -1.851 -2.861 -0.598 1.00 94.75 141 ARG A N 1
ATOM 1090 C CA . ARG A 1 141 ? -1.825 -2.372 0.779 1.00 94.75 141 ARG A CA 1
ATOM 1091 C C . ARG A 1 141 ? -3.207 -1.926 1.191 1.00 94.75 141 ARG A C 1
ATOM 1093 O O . ARG A 1 141 ? -3.846 -1.135 0.504 1.00 94.75 141 ARG A O 1
ATOM 1100 N N . ARG A 1 142 ? -3.637 -2.386 2.361 1.00 88.19 142 ARG A N 1
ATOM 1101 C CA . ARG A 1 142 ? -4.833 -1.859 3.016 1.00 88.19 142 ARG A CA 1
ATOM 1102 C C . ARG A 1 142 ? -4.468 -0.632 3.841 1.00 88.19 142 ARG A C 1
ATOM 1104 O O . ARG A 1 142 ? -3.518 -0.679 4.621 1.00 88.19 142 ARG A O 1
ATOM 1111 N N . LEU A 1 143 ? -5.207 0.454 3.643 1.00 80.19 143 LEU A N 1
ATOM 1112 C CA . LEU A 1 143 ? -4.965 1.748 4.288 1.00 80.19 143 LEU A CA 1
ATOM 1113 C C . LEU A 1 143 ? -5.526 1.811 5.702 1.00 80.19 143 LEU A C 1
ATOM 1115 O O . LEU A 1 143 ? -4.918 2.382 6.603 1.00 80.19 143 LEU A O 1
ATOM 1119 N N . HIS A 1 144 ? -6.675 1.184 5.901 1.00 67.62 144 HIS A N 1
ATOM 1120 C CA . HIS A 1 144 ? -7.300 1.090 7.201 1.00 67.62 144 HIS A CA 1
ATOM 1121 C C . HIS A 1 144 ? -6.938 -0.266 7.814 1.00 67.62 144 HIS A C 1
ATOM 1123 O O . HIS A 1 144 ? -6.977 -1.275 7.104 1.00 67.62 144 HIS A O 1
ATOM 1129 N N . PRO A 1 145 ? -6.687 -0.343 9.137 1.00 49.00 145 PRO A N 1
ATOM 1130 C CA . PRO A 1 145 ? -6.610 -1.611 9.860 1.00 49.00 145 PRO A CA 1
ATOM 1131 C C . PRO A 1 145 ? -7.901 -2.418 9.788 1.00 49.00 145 PRO A C 1
ATOM 1133 O O . PRO A 1 145 ? -7.920 -3.491 10.383 1.00 49.00 145 PRO A O 1
ATOM 1136 N N . GLY A 1 146 ? -8.923 -1.877 9.096 1.00 47.19 146 GLY A N 1
ATOM 1137 C CA . GLY A 1 146 ? -10.181 -2.472 8.701 1.00 47.19 146 GLY A CA 1
ATOM 1138 C C . GLY A 1 146 ? -10.024 -3.965 8.646 1.00 47.19 146 GLY A C 1
ATOM 1139 O O . GLY A 1 146 ? -9.625 -4.553 7.636 1.00 47.19 146 GLY A O 1
ATOM 1140 N N . THR A 1 147 ? -10.306 -4.547 9.808 1.00 52.72 147 THR A N 1
ATOM 1141 C CA . THR A 1 147 ? -10.559 -5.955 9.969 1.00 52.72 147 THR A CA 1
ATOM 1142 C C . THR A 1 147 ? -11.461 -6.282 8.792 1.00 52.72 147 THR A C 1
ATOM 1144 O O . THR A 1 147 ? -12.411 -5.544 8.559 1.00 52.72 147 THR A O 1
ATOM 1147 N N . ARG A 1 148 ? -11.076 -7.225 7.923 1.00 55.28 148 ARG A N 1
ATOM 1148 C CA . ARG A 1 148 ? -11.837 -7.558 6.711 1.00 55.28 148 ARG A CA 1
ATOM 1149 C C . ARG A 1 148 ? -13.231 -7.983 7.122 1.00 55.28 148 ARG A C 1
ATOM 1151 O O . ARG A 1 148 ? -13.469 -9.164 7.272 1.00 55.28 148 ARG A O 1
ATOM 1158 N N . LEU A 1 149 ? -14.132 -7.060 7.428 1.00 59.28 149 LEU A N 1
ATOM 1159 C CA . LEU A 1 149 ? -15.377 -7.398 8.090 1.00 59.28 149 LEU A CA 1
ATOM 1160 C C . LEU A 1 149 ? -16.247 -8.216 7.129 1.00 59.28 149 LEU A C 1
ATOM 1162 O O . LEU A 1 149 ? -17.076 -8.988 7.566 1.00 59.28 149 LEU A O 1
ATOM 1166 N N . ASP A 1 150 ? -16.027 -8.087 5.825 1.00 57.25 150 ASP A N 1
ATOM 1167 C CA . ASP A 1 150 ? -16.562 -8.944 4.767 1.00 57.25 150 ASP A CA 1
ATOM 1168 C C . ASP A 1 150 ? -16.049 -10.402 4.823 1.00 57.25 150 ASP A C 1
ATOM 1170 O O . ASP A 1 150 ? -16.805 -11.341 4.569 1.00 57.25 150 ASP A O 1
ATOM 1174 N N . LEU A 1 151 ? -14.781 -10.628 5.191 1.00 58.84 151 LEU A N 1
ATOM 1175 C CA . LEU A 1 151 ? -14.250 -11.984 5.402 1.00 58.84 151 LEU A CA 1
ATOM 1176 C C . LEU A 1 151 ? -14.485 -12.503 6.808 1.00 58.84 151 LEU A C 1
ATOM 1178 O O . LEU A 1 151 ? -14.689 -13.699 6.983 1.00 58.84 151 LEU A O 1
ATOM 1182 N N . ARG A 1 152 ? -14.417 -11.616 7.789 1.00 65.88 152 ARG A N 1
ATOM 1183 C CA . ARG A 1 152 ? -14.397 -11.911 9.213 1.00 65.88 152 ARG A CA 1
ATOM 1184 C C . ARG A 1 152 ? -15.787 -11.957 9.789 1.00 65.88 152 ARG A C 1
ATOM 1186 O O . ARG A 1 152 ? -15.959 -12.647 10.779 1.00 65.88 152 ARG A O 1
ATOM 1193 N N . LEU A 1 153 ? -16.757 -11.260 9.199 1.00 75.56 153 LEU A N 1
ATOM 1194 C CA . LEU A 1 153 ? -18.151 -11.317 9.611 1.00 75.56 153 LEU A CA 1
ATOM 1195 C C . LEU A 1 153 ? -19.008 -12.071 8.593 1.00 75.56 153 LEU A C 1
ATOM 1197 O O . LEU A 1 153 ? -18.693 -12.158 7.406 1.00 75.56 153 LEU A O 1
ATOM 1201 N N . ASP A 1 154 ? -20.100 -12.640 9.079 1.00 78.75 154 ASP A N 1
ATOM 1202 C CA . ASP A 1 154 ? -21.198 -13.133 8.266 1.00 78.75 154 ASP A CA 1
ATOM 1203 C C . ASP A 1 154 ? -22.132 -11.988 7.824 1.00 78.75 154 ASP A C 1
ATOM 1205 O O . ASP A 1 154 ? -21.938 -10.813 8.138 1.00 78.75 154 ASP A O 1
ATOM 1209 N N . GLN A 1 155 ? -23.196 -12.345 7.108 1.00 80.25 155 GLN A N 1
ATOM 1210 C CA . GLN A 1 155 ? -24.233 -11.421 6.634 1.00 80.25 155 GLN A CA 1
ATOM 1211 C C . GLN A 1 155 ? -25.005 -10.670 7.740 1.00 80.25 155 GLN A C 1
ATOM 1213 O O . GLN A 1 155 ? -25.787 -9.777 7.429 1.00 80.25 155 GLN A O 1
ATOM 1218 N N . ASN A 1 156 ? -24.819 -11.029 9.013 1.00 83.75 156 ASN A N 1
ATOM 1219 C CA . ASN A 1 156 ? -25.455 -10.401 10.172 1.00 83.75 156 ASN A CA 1
ATOM 1220 C C . ASN A 1 156 ? -24.442 -9.644 11.051 1.00 83.75 156 ASN A C 1
ATOM 1222 O O . ASN A 1 156 ? -24.713 -9.416 12.233 1.00 83.75 156 ASN A O 1
ATOM 1226 N N . ASP A 1 157 ? -23.273 -9.300 10.503 1.00 79.19 157 ASP A N 1
ATOM 1227 C CA . ASP A 1 157 ? -22.169 -8.648 11.211 1.00 79.19 157 ASP A CA 1
ATOM 1228 C C . ASP A 1 157 ? -21.634 -9.447 12.417 1.00 79.19 157 ASP A C 1
ATOM 1230 O O . ASP A 1 157 ? -21.102 -8.878 13.379 1.00 79.19 157 ASP A O 1
ATOM 1234 N N . LYS A 1 158 ? -21.748 -10.782 12.383 1.00 81.62 158 LYS A N 1
ATOM 1235 C CA . LYS A 1 158 ? -21.178 -11.659 13.414 1.00 81.62 158 LYS A CA 1
ATOM 1236 C C . LYS A 1 158 ? -19.857 -12.273 12.967 1.00 81.62 158 LYS A C 1
ATOM 1238 O O . LYS A 1 158 ? -19.802 -12.759 11.843 1.00 81.62 158 LYS A O 1
ATOM 1243 N N . PRO A 1 159 ? -18.831 -12.331 13.836 1.00 78.06 159 PRO A N 1
ATOM 1244 C CA . PRO A 1 159 ? -17.578 -13.007 13.521 1.00 78.06 159 PRO A CA 1
ATOM 1245 C C . PRO A 1 159 ? -17.781 -14.450 13.053 1.00 78.06 159 PRO A C 1
ATOM 1247 O O . PRO A 1 159 ? -18.546 -15.196 13.668 1.00 78.06 159 PRO A O 1
ATOM 1250 N N . LYS A 1 160 ? -17.085 -14.844 11.985 1.00 76.50 160 LYS A N 1
ATOM 1251 C CA . LYS A 1 160 ? -16.950 -16.238 11.558 1.00 76.50 160 LYS A CA 1
ATOM 1252 C C . LYS A 1 160 ? -16.091 -17.012 12.576 1.00 76.50 160 LYS A C 1
ATOM 1254 O O . LYS A 1 160 ? -15.320 -16.391 13.309 1.00 76.50 160 LYS A O 1
ATOM 1259 N N . PRO A 1 161 ? -16.193 -18.353 12.623 1.00 69.00 161 PRO A N 1
ATOM 1260 C CA . PRO A 1 161 ? -15.403 -19.161 13.551 1.00 69.00 161 PRO A CA 1
ATOM 1261 C C . PRO A 1 161 ? -13.894 -18.914 13.407 1.00 69.00 161 PRO A C 1
ATOM 1263 O O . PRO A 1 161 ? -13.369 -18.996 12.298 1.00 69.00 161 PRO A O 1
ATOM 1266 N N . GLY A 1 162 ? -13.203 -18.636 14.516 1.00 63.91 162 GLY A N 1
ATOM 1267 C CA . GLY A 1 162 ? -11.766 -18.328 14.558 1.00 63.91 162 GLY A CA 1
ATOM 1268 C C . GLY A 1 162 ? -11.422 -16.842 14.402 1.00 63.91 162 GLY A C 1
ATOM 1269 O O . GLY A 1 162 ? -10.282 -16.454 14.649 1.00 63.91 162 GLY A O 1
ATOM 1270 N N . GLU A 1 163 ? -12.398 -16.007 14.038 1.00 70.06 163 GLU A N 1
ATOM 1271 C CA . GLU A 1 163 ? -12.257 -14.552 13.892 1.00 70.06 163 GLU A CA 1
ATOM 1272 C C . GLU A 1 163 ? -12.857 -13.780 15.074 1.00 70.06 163 GLU A C 1
ATOM 1274 O O . GLU A 1 163 ? -12.953 -12.544 15.044 1.00 70.06 163 GLU A O 1
ATOM 1279 N N . GLU A 1 164 ? -13.283 -14.497 16.120 1.00 74.38 164 GLU A N 1
ATOM 1280 C CA . GLU A 1 164 ? -13.834 -13.891 17.318 1.00 74.38 164 GLU A CA 1
ATOM 1281 C C . GLU A 1 164 ? -12.800 -12.980 17.997 1.00 74.38 164 GLU A C 1
ATOM 1283 O O . GLU A 1 164 ? -11.606 -13.290 18.044 1.00 74.38 164 GLU A O 1
ATOM 1288 N N . PRO A 1 165 ? -13.237 -11.848 18.574 1.00 74.69 165 PRO A N 1
ATOM 1289 C CA . PRO A 1 165 ? -12.346 -10.996 19.338 1.00 74.69 165 PRO A CA 1
ATOM 1290 C C . PRO A 1 165 ? -11.632 -11.763 20.456 1.00 74.69 165 PRO A C 1
ATOM 1292 O O . PRO A 1 165 ? -12.278 -12.353 21.323 1.00 74.69 165 PRO A O 1
ATOM 1295 N N . VAL A 1 166 ? -10.299 -11.695 20.474 1.00 71.25 166 VAL A N 1
ATOM 1296 C CA . VAL A 1 166 ? -9.471 -12.398 21.469 1.00 71.25 166 VAL A CA 1
ATOM 1297 C C . VAL A 1 166 ? -9.649 -11.784 22.858 1.00 71.25 166 VAL A C 1
ATOM 1299 O O . VAL A 1 166 ? -9.535 -12.461 23.880 1.00 71.25 166 VAL A O 1
ATOM 1302 N N . ASN A 1 167 ? -9.931 -10.482 22.914 1.00 76.69 167 ASN A N 1
ATOM 1303 C CA . ASN A 1 167 ? -10.195 -9.765 24.153 1.00 76.69 167 ASN A CA 1
ATOM 1304 C C . ASN A 1 167 ? -11.232 -8.638 23.965 1.00 76.69 167 ASN A C 1
ATOM 1306 O O . ASN A 1 167 ? -11.779 -8.406 22.886 1.00 76.69 167 ASN A O 1
ATOM 1310 N N . ARG A 1 168 ? -11.517 -7.912 25.052 1.00 84.00 168 ARG A N 1
ATOM 1311 C CA . ARG A 1 168 ? -12.546 -6.859 25.080 1.00 84.00 168 ARG A CA 1
ATOM 1312 C C . ARG A 1 168 ? -12.153 -5.603 24.302 1.00 84.00 168 ARG A C 1
ATOM 1314 O O . ARG A 1 168 ? -13.036 -4.913 23.798 1.00 84.00 168 ARG A O 1
ATOM 1321 N N . VAL A 1 169 ? -10.857 -5.301 24.212 1.00 78.88 169 VAL A N 1
ATOM 1322 C CA . VAL A 1 169 ? -10.336 -4.205 23.383 1.00 78.88 169 VAL A CA 1
ATOM 1323 C C . VAL A 1 169 ? -10.541 -4.546 21.910 1.00 78.88 169 VAL A C 1
ATOM 1325 O O . VAL A 1 169 ? -11.080 -3.718 21.180 1.00 78.88 169 VAL A O 1
ATOM 1328 N N . ASP A 1 170 ? -10.246 -5.783 21.509 1.00 68.62 170 ASP A N 1
ATOM 1329 C CA . ASP A 1 170 ? -10.483 -6.263 20.142 1.00 68.62 170 ASP A CA 1
ATOM 1330 C C . ASP A 1 170 ? -11.979 -6.246 19.800 1.00 68.62 170 ASP A C 1
ATOM 1332 O O . ASP A 1 170 ? -12.365 -5.850 18.706 1.00 68.62 170 ASP A O 1
ATOM 1336 N N . ALA A 1 171 ? -12.853 -6.592 20.753 1.00 80.69 171 ALA A N 1
ATOM 1337 C CA . ALA A 1 171 ? -14.303 -6.545 20.548 1.00 80.69 171 ALA A CA 1
ATOM 1338 C C . ALA A 1 171 ? -14.817 -5.103 20.399 1.00 80.69 171 ALA A C 1
ATOM 1340 O O . ALA A 1 171 ? -15.750 -4.829 19.637 1.00 80.69 171 ALA A O 1
ATOM 1341 N N . ALA A 1 172 ? -14.216 -4.165 21.137 1.00 82.50 172 ALA A N 1
ATOM 1342 C CA . ALA A 1 172 ? -14.511 -2.747 21.000 1.00 82.50 172 ALA A CA 1
ATOM 1343 C C . ALA A 1 172 ? -14.040 -2.207 19.643 1.00 82.50 172 ALA A C 1
ATOM 1345 O O . ALA A 1 172 ? -14.798 -1.457 19.028 1.00 82.50 172 ALA A O 1
ATOM 1346 N N . ALA A 1 173 ? -12.859 -2.628 19.179 1.00 78.94 173 ALA A N 1
ATOM 1347 C CA . ALA A 1 173 ? -12.318 -2.288 17.867 1.00 78.94 173 ALA A CA 1
ATOM 1348 C C . ALA A 1 173 ? -13.162 -2.864 16.728 1.00 78.94 173 ALA A C 1
ATOM 1350 O O . ALA A 1 173 ? -13.590 -2.112 15.866 1.00 78.94 173 ALA A O 1
ATOM 1351 N N . LEU A 1 174 ? -13.547 -4.140 16.798 1.00 79.06 174 LEU A N 1
ATOM 1352 C CA . LEU A 1 174 ? -14.422 -4.758 15.804 1.00 79.06 174 LEU A CA 1
ATOM 1353 C C . LEU A 1 174 ? -15.756 -4.008 15.667 1.00 79.06 174 LEU A C 1
ATOM 1355 O O . LEU A 1 174 ? -16.214 -3.720 14.565 1.00 79.06 174 LEU A O 1
ATOM 1359 N N . LYS A 1 175 ? -16.395 -3.652 16.792 1.00 83.00 175 LYS A N 1
ATOM 1360 C CA . LYS A 1 175 ? -17.648 -2.884 16.741 1.00 83.00 175 LYS A CA 1
ATOM 1361 C C . LYS A 1 175 ? -17.432 -1.442 16.270 1.00 83.00 175 LYS A C 1
ATOM 1363 O O . LYS A 1 175 ? -18.349 -0.877 15.685 1.00 83.00 175 LYS A O 1
ATOM 1368 N N . HIS A 1 176 ? -16.275 -0.841 16.546 1.00 81.12 176 HIS A N 1
ATOM 1369 C CA . HIS A 1 176 ? -15.923 0.464 15.983 1.00 81.12 176 HIS A CA 1
ATOM 1370 C C . HIS A 1 176 ? -15.803 0.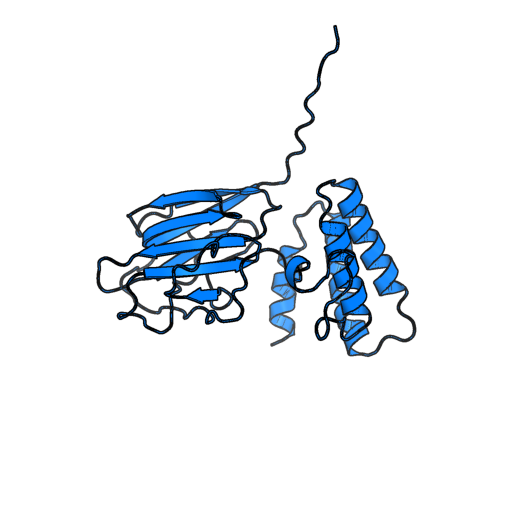366 14.463 1.00 81.12 176 HIS A C 1
ATOM 1372 O O . HIS A 1 176 ? -16.521 1.096 13.790 1.00 81.12 176 HIS A O 1
ATOM 1378 N N . ASP A 1 177 ? -15.057 -0.611 13.946 1.00 76.94 177 ASP A N 1
ATOM 1379 C CA . ASP A 1 177 ? -14.897 -0.860 12.509 1.00 76.94 177 ASP A CA 1
ATOM 1380 C C . ASP A 1 177 ? -16.256 -1.067 11.807 1.00 76.94 177 ASP A C 1
ATOM 1382 O O . ASP A 1 177 ? -16.497 -0.490 10.746 1.00 76.94 177 ASP A O 1
ATOM 1386 N N . ILE A 1 178 ? -17.186 -1.826 12.414 1.00 77.88 178 ILE A N 1
ATOM 1387 C CA . ILE A 1 178 ? -18.544 -2.040 11.865 1.00 77.88 178 ILE A CA 1
ATOM 1388 C C . ILE A 1 178 ? -19.301 -0.713 11.743 1.00 77.88 178 ILE A C 1
ATOM 1390 O O . ILE A 1 178 ? -19.908 -0.439 10.709 1.00 77.88 178 ILE A O 1
ATOM 1394 N N . LEU A 1 179 ? -19.266 0.119 12.788 1.00 77.62 179 LEU A N 1
ATOM 1395 C CA . LEU A 1 179 ? -19.930 1.427 12.788 1.00 77.62 179 LEU A CA 1
ATOM 1396 C C . LEU A 1 179 ? -19.254 2.404 11.817 1.00 77.62 179 LEU A C 1
ATOM 1398 O O . LEU A 1 179 ? -19.931 3.226 11.199 1.00 77.62 179 LEU A O 1
ATOM 1402 N N . TYR A 1 180 ? -17.936 2.285 11.650 1.00 73.31 180 TYR A N 1
ATOM 1403 C CA . TYR A 1 180 ? -17.134 3.138 10.779 1.00 73.31 180 TYR A CA 1
ATOM 1404 C C . TYR A 1 180 ? -17.394 2.912 9.283 1.00 73.31 180 TYR A C 1
ATOM 1406 O O . TYR A 1 180 ? -17.054 3.774 8.472 1.00 73.31 180 TYR A O 1
ATOM 1414 N N . ARG A 1 181 ? -18.060 1.807 8.906 1.00 67.44 181 ARG A N 1
ATOM 1415 C CA . ARG A 1 181 ? -18.543 1.577 7.531 1.00 67.44 181 ARG A CA 1
ATOM 1416 C C . ARG A 1 181 ? -19.487 2.679 7.046 1.00 67.44 181 ARG A C 1
ATOM 1418 O O . ARG A 1 181 ? -19.596 2.903 5.841 1.00 67.44 181 ARG A O 1
ATOM 1425 N N . ASN A 1 182 ? -20.183 3.362 7.957 1.00 66.62 182 ASN A N 1
ATOM 1426 C CA . ASN A 1 182 ? -21.031 4.482 7.579 1.00 66.62 182 ASN A CA 1
ATOM 1427 C C . ASN A 1 182 ? -20.167 5.694 7.179 1.00 66.62 182 ASN A C 1
ATOM 1429 O O . ASN A 1 182 ? -19.314 6.156 7.939 1.00 66.62 182 ASN A O 1
ATOM 1433 N N . LYS A 1 183 ? -20.398 6.212 5.967 1.00 58.84 183 LYS A N 1
ATOM 1434 C CA . LYS A 1 183 ? -19.648 7.339 5.392 1.00 58.84 183 LYS A CA 1
ATOM 1435 C C . LYS A 1 183 ? -20.053 8.705 5.962 1.00 58.84 183 LYS A C 1
ATOM 1437 O O . LYS A 1 183 ? -19.369 9.686 5.695 1.00 58.84 183 LYS A O 1
ATOM 1442 N N . ASP A 1 184 ? -21.124 8.783 6.750 1.00 73.00 184 ASP A N 1
ATOM 1443 C CA . ASP A 1 184 ? -21.539 10.029 7.398 1.00 73.00 184 ASP A CA 1
ATOM 1444 C C . ASP A 1 184 ? -20.568 10.459 8.516 1.00 73.00 184 ASP A C 1
ATOM 1446 O O . ASP A 1 184 ? -20.248 9.700 9.436 1.00 73.00 184 ASP A O 1
ATOM 1450 N N . ILE A 1 185 ? -20.132 11.720 8.466 1.00 63.59 185 ILE A N 1
ATOM 1451 C CA . ILE A 1 185 ? -19.171 12.299 9.415 1.00 63.59 185 ILE A CA 1
ATOM 1452 C C . ILE A 1 185 ? -19.705 12.306 10.853 1.00 63.59 185 ILE A C 1
ATOM 1454 O O . ILE A 1 185 ? -18.949 12.101 11.806 1.00 63.59 185 ILE A O 1
ATOM 1458 N N . THR A 1 186 ? -21.017 12.487 11.027 1.00 73.56 186 THR A N 1
ATOM 1459 C CA . THR A 1 186 ? -21.655 12.491 12.351 1.00 73.56 186 THR A CA 1
ATOM 1460 C C . THR A 1 186 ? -21.604 11.094 12.960 1.00 73.56 186 THR A C 1
ATOM 1462 O O . THR A 1 186 ? -21.228 10.926 14.121 1.00 73.56 186 THR A O 1
ATOM 1465 N N . SER A 1 187 ? -21.897 10.088 12.140 1.00 73.00 187 SER A N 1
ATOM 1466 C CA . SER A 1 187 ? -21.836 8.670 12.489 1.00 73.00 187 SER A CA 1
ATOM 1467 C C . SER A 1 187 ? -20.412 8.215 12.830 1.00 73.00 187 SER A C 1
ATOM 1469 O O . SER A 1 187 ? -20.227 7.457 13.780 1.00 73.00 187 SER A O 1
ATOM 1471 N N . ARG A 1 188 ? -19.389 8.731 12.136 1.00 69.88 188 ARG A N 1
ATOM 1472 C CA . ARG A 1 188 ? -17.971 8.465 12.451 1.00 69.88 188 ARG A CA 1
ATOM 1473 C C . ARG A 1 188 ? -17.538 9.069 13.783 1.00 69.88 188 ARG A C 1
ATOM 1475 O O . ARG A 1 188 ? -16.907 8.386 14.587 1.00 69.88 188 ARG A O 1
ATOM 1482 N N . HIS A 1 189 ? -17.905 10.323 14.049 1.00 78.56 189 HIS A N 1
ATOM 1483 C CA . HIS A 1 189 ? -17.641 10.940 15.351 1.00 78.56 189 HIS A CA 1
ATOM 1484 C C . HIS A 1 189 ? -18.362 10.212 16.486 1.00 78.56 189 HIS A C 1
ATOM 1486 O O . HIS A 1 189 ? -17.830 10.101 17.591 1.00 78.56 189 HIS A O 1
ATOM 1492 N N . GLU A 1 190 ? -19.564 9.707 16.222 1.00 82.25 190 GLU A N 1
ATOM 1493 C CA . GLU A 1 190 ? -20.301 8.894 17.180 1.00 82.25 190 GLU A CA 1
ATOM 1494 C C . GLU A 1 190 ? -19.625 7.535 17.407 1.00 82.25 190 GLU A C 1
ATOM 1496 O O . GLU A 1 190 ? -19.472 7.117 18.554 1.00 82.25 190 GLU A O 1
ATOM 1501 N N . ALA A 1 191 ? -19.117 6.886 16.356 1.00 82.81 191 ALA A N 1
ATOM 1502 C CA . ALA A 1 191 ? -18.325 5.666 16.485 1.00 82.81 191 ALA A CA 1
ATOM 1503 C C . ALA A 1 191 ? -17.069 5.897 17.348 1.00 82.81 191 ALA A C 1
ATOM 1505 O O . ALA A 1 191 ? -16.824 5.137 18.289 1.00 82.81 191 ALA A O 1
ATOM 1506 N N . ASP A 1 192 ? -16.325 6.981 17.097 1.00 82.50 192 ASP A N 1
ATOM 1507 C CA . ASP A 1 192 ? -15.134 7.359 17.871 1.00 82.50 192 ASP A CA 1
ATOM 1508 C C . ASP A 1 192 ? -15.478 7.597 19.358 1.00 82.50 192 ASP A C 1
ATOM 1510 O O . ASP A 1 192 ? -14.807 7.063 20.250 1.00 82.50 192 ASP A O 1
ATOM 1514 N N . LYS A 1 193 ? -16.575 8.315 19.649 1.00 87.44 193 LYS A N 1
ATOM 1515 C CA . LYS A 1 193 ? -17.085 8.503 21.023 1.00 87.44 193 LYS A CA 1
ATOM 1516 C C . LYS A 1 193 ? -17.440 7.177 21.685 1.00 87.44 193 LYS A C 1
ATOM 1518 O O . LYS A 1 193 ? -17.032 6.926 22.820 1.00 87.44 193 LYS A O 1
ATOM 1523 N N . GLN A 1 194 ? -18.180 6.316 20.989 1.00 88.31 194 GLN A N 1
ATOM 1524 C CA . GLN A 1 194 ? -18.599 5.021 21.523 1.00 88.31 194 GLN A CA 1
ATOM 1525 C C . GLN A 1 194 ? -17.412 4.102 21.809 1.00 88.31 194 GLN A C 1
ATOM 1527 O O . GLN A 1 194 ? -17.436 3.368 22.801 1.00 88.31 194 GLN A O 1
ATOM 1532 N N . MET A 1 195 ? -16.365 4.142 20.982 1.00 89.50 195 MET A N 1
ATOM 1533 C CA . MET A 1 195 ? -15.143 3.378 21.221 1.00 89.50 195 MET A CA 1
ATOM 1534 C C . MET A 1 195 ? -14.428 3.862 22.484 1.00 89.50 195 MET A C 1
ATOM 1536 O O . MET A 1 195 ? -14.100 3.037 23.336 1.00 89.50 195 MET A O 1
ATOM 1540 N N . ILE A 1 196 ? -14.270 5.179 22.667 1.00 89.06 196 ILE A N 1
ATOM 1541 C CA . ILE A 1 196 ? -13.693 5.745 23.899 1.00 89.06 196 ILE A CA 1
ATOM 1542 C C . ILE A 1 196 ? -14.496 5.293 25.124 1.00 89.06 196 ILE A C 1
ATOM 1544 O O . ILE A 1 196 ? -13.920 4.727 26.053 1.00 89.06 196 ILE A O 1
ATOM 1548 N N . ILE A 1 197 ? -15.822 5.477 25.102 1.00 88.94 197 ILE A N 1
ATOM 1549 C CA . ILE A 1 197 ? -16.711 5.126 26.220 1.00 88.94 197 ILE A CA 1
ATOM 1550 C C . ILE A 1 197 ? -16.567 3.647 26.580 1.00 88.94 197 ILE A C 1
ATOM 1552 O O . ILE A 1 197 ? -16.445 3.301 27.756 1.00 88.94 197 ILE A O 1
ATOM 1556 N N . LYS A 1 198 ? -16.563 2.752 25.590 1.00 89.44 198 LYS A N 1
ATOM 1557 C CA . LYS A 1 198 ? -16.404 1.317 25.849 1.00 89.44 198 LYS A CA 1
ATOM 1558 C C . LYS A 1 198 ? -15.060 0.982 26.467 1.00 89.44 198 LYS A C 1
ATOM 1560 O O . LYS A 1 198 ? -15.027 0.205 27.414 1.00 89.44 198 LYS A O 1
ATOM 1565 N N . LEU A 1 199 ? -13.976 1.547 25.939 1.00 89.94 199 LEU A N 1
ATOM 1566 C CA . LEU A 1 199 ? -12.620 1.287 26.418 1.00 89.94 199 LEU A CA 1
ATOM 1567 C C . LEU A 1 199 ? -12.410 1.794 27.854 1.00 89.94 199 LEU A C 1
ATOM 1569 O O . LEU A 1 199 ? -11.755 1.125 28.662 1.00 89.94 199 LEU A O 1
ATOM 1573 N N . GLU A 1 200 ? -12.987 2.949 28.191 1.00 90.19 200 GLU A N 1
ATOM 1574 C CA . GLU A 1 200 ? -12.947 3.515 29.544 1.00 90.19 200 GLU A CA 1
ATOM 1575 C C . GLU A 1 200 ? -13.730 2.653 30.544 1.00 90.19 200 GLU A C 1
ATOM 1577 O O . GLU A 1 200 ? -13.229 2.390 31.640 1.00 90.19 200 GLU A O 1
ATOM 1582 N N . ASN A 1 201 ? -14.888 2.128 30.131 1.00 91.75 201 ASN A N 1
ATOM 1583 C CA . ASN A 1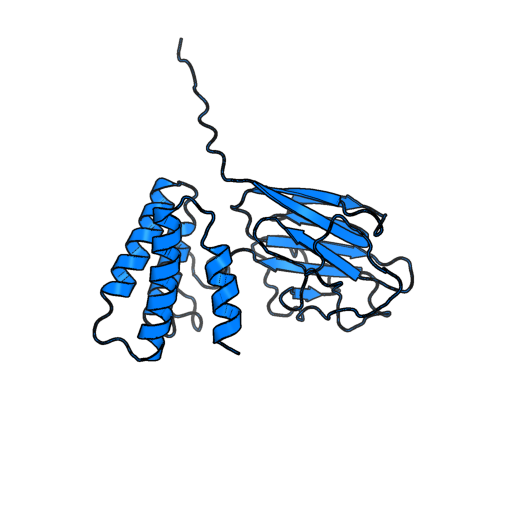 201 ? -15.785 1.330 30.971 1.00 91.75 201 ASN A CA 1
ATOM 1584 C C . ASN A 1 201 ? -15.421 -0.161 31.084 1.00 91.75 201 ASN A C 1
ATOM 1586 O O . ASN A 1 201 ? -16.182 -0.925 31.675 1.00 91.75 201 ASN A O 1
ATOM 1590 N N . ILE A 1 202 ? -14.275 -0.607 30.555 1.00 88.12 202 ILE A N 1
ATOM 1591 C CA . ILE A 1 202 ? -13.804 -1.987 30.755 1.00 88.12 202 ILE A CA 1
ATOM 1592 C C . ILE A 1 202 ? -13.504 -2.211 32.252 1.00 88.12 202 ILE A C 1
ATOM 1594 O O . ILE A 1 202 ? -12.569 -1.588 32.771 1.00 88.12 202 ILE A O 1
ATOM 1598 N N . PRO A 1 203 ? -14.228 -3.108 32.957 1.00 86.06 203 PRO A N 1
ATOM 1599 C CA . PRO A 1 203 ? -13.989 -3.358 34.374 1.00 86.06 203 PRO A CA 1
ATOM 1600 C C . PRO A 1 203 ? -12.734 -4.212 34.564 1.00 86.06 203 PRO A C 1
ATOM 1602 O O . PRO A 1 203 ? -12.533 -5.190 33.839 1.00 86.06 203 PRO A O 1
ATOM 1605 N N . ASN A 1 204 ? -11.910 -3.863 35.556 1.00 87.25 204 ASN A N 1
ATOM 1606 C CA . ASN A 1 204 ? -10.698 -4.600 35.940 1.00 87.25 204 ASN A CA 1
ATOM 1607 C C . ASN A 1 204 ? -9.839 -5.030 34.726 1.00 87.25 204 ASN A C 1
ATOM 1609 O O . ASN A 1 204 ? -9.697 -6.225 34.458 1.00 87.25 204 ASN A O 1
ATOM 1613 N N . PRO A 1 205 ? -9.317 -4.077 33.931 1.00 86.88 205 PRO A N 1
ATOM 1614 C CA . PRO A 1 205 ? -8.548 -4.394 32.733 1.00 86.88 205 PRO A CA 1
ATOM 1615 C C . PRO A 1 205 ? -7.206 -5.044 33.087 1.00 86.88 205 PRO A C 1
ATOM 1617 O O . PRO A 1 205 ? -6.509 -4.610 34.011 1.00 86.88 205 PRO A O 1
ATOM 1620 N N . THR A 1 206 ? -6.815 -6.049 32.305 1.00 84.19 206 THR A N 1
ATOM 1621 C CA . THR A 1 206 ? -5.482 -6.661 32.388 1.00 84.19 206 THR A CA 1
ATOM 1622 C C . THR A 1 206 ? -4.391 -5.641 32.048 1.00 84.19 206 THR A C 1
ATOM 1624 O O . THR A 1 206 ? -4.655 -4.592 31.458 1.00 84.19 206 THR A O 1
ATOM 1627 N N . PHE A 1 207 ? -3.132 -5.934 32.382 1.00 76.50 207 PHE A N 1
ATOM 1628 C CA . PHE A 1 207 ? -2.017 -5.038 32.053 1.00 76.50 207 PHE A CA 1
ATOM 1629 C C . PHE A 1 207 ? -1.926 -4.731 30.546 1.00 76.50 207 PHE A C 1
ATOM 1631 O O . PHE A 1 207 ? -1.770 -3.571 30.167 1.00 76.50 207 PHE A O 1
ATOM 1638 N N . LYS A 1 208 ? -2.118 -5.747 29.690 1.00 74.25 208 LYS A N 1
ATOM 1639 C CA . LYS A 1 208 ? -2.142 -5.582 28.227 1.00 74.25 208 LYS A CA 1
ATOM 1640 C C . LYS A 1 208 ? -3.301 -4.687 27.773 1.00 74.25 208 LYS A C 1
ATOM 1642 O O . LYS A 1 208 ? -3.067 -3.713 27.061 1.00 74.25 208 LYS A O 1
ATOM 1647 N N . GLU A 1 209 ? -4.519 -4.944 28.260 1.00 79.00 209 GLU A N 1
ATOM 1648 C CA . GLU A 1 209 ? -5.700 -4.126 27.933 1.00 79.00 209 GLU A CA 1
ATOM 1649 C C . GLU A 1 209 ? -5.537 -2.672 28.406 1.00 79.00 209 GLU A C 1
ATOM 1651 O O . GLU A 1 209 ? -5.961 -1.748 27.716 1.00 79.00 209 GLU A O 1
ATOM 1656 N N . ARG A 1 210 ? -4.896 -2.442 29.564 1.00 78.75 210 ARG A N 1
ATOM 1657 C CA . ARG A 1 210 ? -4.620 -1.093 30.090 1.00 78.75 210 ARG A CA 1
ATOM 1658 C C . ARG A 1 210 ? -3.734 -0.283 29.158 1.00 78.75 210 ARG A C 1
ATOM 1660 O O . ARG A 1 210 ? -4.011 0.899 28.966 1.00 78.75 210 ARG A O 1
ATOM 1667 N N . ILE A 1 211 ? -2.689 -0.901 28.610 1.00 75.56 211 ILE A N 1
ATOM 1668 C CA . ILE A 1 211 ? -1.792 -0.237 27.664 1.00 75.56 211 ILE A CA 1
ATOM 1669 C C . ILE A 1 211 ? -2.548 0.029 26.366 1.00 75.56 211 ILE A C 1
ATOM 1671 O O . ILE A 1 211 ? -2.708 1.190 26.000 1.00 75.56 211 ILE A O 1
ATOM 1675 N N . GLN A 1 212 ? -3.090 -1.015 25.729 1.00 73.00 212 GLN A N 1
ATOM 1676 C CA . GLN A 1 212 ? -3.769 -0.910 24.432 1.00 73.00 212 GLN A CA 1
ATOM 1677 C C . GLN A 1 212 ? -4.887 0.136 24.449 1.00 73.00 212 GLN A C 1
ATOM 1679 O O . GLN A 1 212 ? -4.910 1.042 23.614 1.00 73.00 212 GLN A O 1
ATOM 1684 N N . ARG A 1 213 ? -5.775 0.080 25.451 1.00 82.69 213 ARG A N 1
ATOM 1685 C CA . ARG A 1 213 ? -6.879 1.037 25.563 1.00 82.69 213 ARG A CA 1
ATOM 1686 C C . ARG A 1 213 ? -6.380 2.470 25.747 1.00 82.69 213 ARG A C 1
ATOM 1688 O O . ARG A 1 213 ? -6.978 3.387 25.198 1.00 82.69 213 ARG A O 1
ATOM 1695 N N . ALA A 1 214 ? -5.298 2.677 26.504 1.00 81.31 214 ALA A N 1
ATOM 1696 C CA . ALA A 1 214 ? -4.759 4.011 26.745 1.00 81.31 214 ALA A CA 1
ATOM 1697 C C . ALA A 1 214 ? -4.212 4.632 25.453 1.00 81.31 214 ALA A C 1
ATOM 1699 O O . ALA A 1 214 ? -4.426 5.824 25.223 1.00 81.31 214 ALA A O 1
ATOM 1700 N N . LEU A 1 215 ? -3.570 3.830 24.594 1.00 78.12 215 LEU A N 1
ATOM 1701 C CA . LEU A 1 215 ? -3.082 4.297 23.294 1.00 78.12 215 LEU A CA 1
ATOM 1702 C C . LEU A 1 215 ? -4.249 4.700 22.391 1.00 78.12 215 LEU A C 1
ATOM 1704 O O . LEU A 1 215 ? -4.270 5.814 21.867 1.00 78.12 215 LEU A O 1
ATOM 1708 N N . ILE A 1 216 ? -5.252 3.825 22.282 1.00 78.94 216 ILE A N 1
ATOM 1709 C CA . ILE A 1 216 ? -6.424 4.042 21.431 1.00 78.94 216 ILE A CA 1
ATOM 1710 C C . ILE A 1 216 ? -7.224 5.264 21.900 1.00 78.94 216 ILE A C 1
ATOM 1712 O O . ILE A 1 216 ? -7.518 6.150 21.103 1.00 78.94 216 ILE A O 1
ATOM 1716 N N . ILE A 1 217 ? -7.524 5.370 23.200 1.00 83.88 217 ILE A N 1
ATOM 1717 C CA . ILE A 1 217 ? -8.254 6.519 23.757 1.00 83.88 217 ILE A CA 1
ATOM 1718 C C . ILE A 1 217 ? -7.498 7.822 23.481 1.00 83.88 217 ILE A C 1
ATOM 1720 O O . ILE A 1 217 ? -8.114 8.824 23.120 1.00 83.88 217 ILE A O 1
ATOM 1724 N N . LYS A 1 218 ? -6.168 7.826 23.640 1.00 82.19 218 LYS A N 1
ATOM 1725 C CA . LYS A 1 218 ? -5.344 9.009 23.368 1.00 82.19 218 LYS A CA 1
ATOM 1726 C C . LYS A 1 218 ? -5.439 9.428 21.899 1.00 82.19 218 LYS A C 1
ATOM 1728 O O . LYS A 1 218 ? -5.614 10.616 21.636 1.00 82.19 218 LYS A O 1
ATOM 1733 N N . LEU A 1 219 ? -5.358 8.471 20.974 1.00 75.75 219 LEU A N 1
ATOM 1734 C CA . LEU A 1 219 ? -5.478 8.711 19.533 1.00 75.75 219 LEU A CA 1
ATOM 1735 C C . LEU A 1 219 ? -6.859 9.266 19.162 1.00 75.75 219 LEU A C 1
ATOM 1737 O O . LEU A 1 219 ? -6.947 10.306 18.513 1.00 75.75 219 LEU A O 1
ATOM 1741 N N . LEU A 1 220 ? -7.936 8.638 19.638 1.00 80.81 220 LEU A N 1
ATOM 1742 C CA . LEU A 1 220 ? -9.305 9.067 19.337 1.00 80.81 220 LEU A CA 1
ATOM 1743 C C . LEU A 1 220 ? -9.622 10.444 19.932 1.00 80.81 220 LEU A C 1
ATOM 1745 O O . LEU A 1 220 ? -10.194 11.295 19.254 1.00 80.81 220 LEU A O 1
ATOM 1749 N N . LYS A 1 221 ? -9.193 10.717 21.173 1.00 81.12 221 LYS A N 1
ATOM 1750 C CA . LYS A 1 221 ? -9.353 12.047 21.786 1.00 81.12 221 LYS A CA 1
ATOM 1751 C C . LYS A 1 221 ? -8.565 13.120 21.032 1.00 81.12 221 LYS A C 1
ATOM 1753 O O . LYS A 1 221 ? -9.060 14.236 20.895 1.00 81.12 221 LYS A O 1
ATOM 1758 N N . ALA A 1 222 ? -7.368 12.800 20.536 1.00 74.38 222 ALA A N 1
ATOM 1759 C CA . ALA A 1 222 ? -6.593 13.713 19.697 1.00 74.38 222 ALA A CA 1
ATOM 1760 C C . ALA A 1 222 ? -7.315 14.002 18.371 1.00 74.38 222 ALA A C 1
ATOM 1762 O O . ALA A 1 222 ? -7.474 15.169 18.016 1.00 74.38 222 ALA A O 1
ATOM 1763 N N . LYS A 1 223 ? -7.830 12.959 17.706 1.00 69.38 223 LYS A N 1
ATOM 1764 C CA . LYS A 1 223 ? -8.622 13.063 16.471 1.00 69.38 223 LYS A CA 1
ATOM 1765 C C . LYS A 1 223 ? -9.856 13.954 16.650 1.00 69.38 223 LYS A C 1
ATOM 1767 O O . LYS A 1 223 ? -10.060 14.875 15.865 1.00 69.38 223 LYS A O 1
ATOM 1772 N N . MET A 1 224 ? -10.618 13.750 17.727 1.00 72.38 224 MET A N 1
ATOM 1773 C CA . MET A 1 224 ? -11.807 14.554 18.043 1.00 72.38 224 MET A CA 1
ATOM 1774 C C . MET A 1 224 ? -11.492 16.013 18.397 1.00 72.38 224 MET A C 1
ATOM 1776 O O . MET A 1 224 ? -12.314 16.893 18.156 1.00 72.38 224 MET A O 1
ATOM 1780 N N . LYS A 1 225 ? -10.338 16.279 19.020 1.00 69.94 225 LYS A N 1
ATOM 1781 C CA . LYS A 1 225 ? -9.978 17.620 19.498 1.00 69.94 225 LYS A CA 1
ATOM 1782 C C . LYS A 1 225 ? -9.395 18.510 18.400 1.00 69.94 225 LYS A C 1
ATOM 1784 O O . LYS A 1 225 ? -9.471 19.727 18.533 1.00 69.94 225 LYS A O 1
ATOM 1789 N N . MET A 1 226 ? -8.765 17.929 17.380 1.00 54.06 226 MET A N 1
ATOM 1790 C CA . MET A 1 226 ? -7.862 18.688 16.506 1.00 54.06 226 MET A CA 1
ATOM 1791 C C . MET A 1 226 ? -8.239 18.712 15.031 1.00 54.06 226 MET A C 1
ATOM 1793 O O . MET A 1 226 ? -7.547 19.389 14.289 1.00 54.06 226 MET A O 1
ATOM 1797 N N . GLY A 1 227 ? -9.328 18.060 14.613 1.00 56.84 227 GLY A N 1
ATOM 1798 C CA . GLY A 1 227 ? -9.672 17.986 13.191 1.00 56.84 227 GLY A CA 1
ATOM 1799 C C . GLY A 1 227 ? -8.584 17.229 12.425 1.00 56.84 227 GLY A C 1
ATOM 1800 O O . GLY A 1 227 ? -7.626 17.824 11.963 1.00 56.84 227 GLY A O 1
ATOM 1801 N N . MET A 1 228 ? -8.715 15.900 12.382 1.00 51.44 228 MET A N 1
ATOM 1802 C CA . MET A 1 228 ? -7.954 14.897 11.604 1.00 51.44 228 MET A CA 1
ATOM 1803 C C . MET A 1 228 ? -6.402 14.887 11.594 1.00 51.44 228 MET A C 1
ATOM 1805 O O . MET A 1 228 ? -5.848 13.804 11.454 1.00 51.44 228 MET A O 1
ATOM 1809 N N . GLY A 1 229 ? -5.665 15.972 11.845 1.00 44.44 229 GLY A N 1
ATOM 1810 C CA . GLY A 1 229 ? -4.240 16.072 11.481 1.00 44.44 229 GLY A CA 1
ATOM 1811 C C . GLY A 1 229 ? -3.164 15.600 12.477 1.00 44.44 229 GLY A C 1
ATOM 1812 O O . GLY A 1 229 ? -1.988 15.733 12.165 1.00 44.44 229 GLY A O 1
ATOM 1813 N N . ILE A 1 230 ? -3.486 15.091 13.680 1.00 41.47 230 ILE A N 1
ATOM 1814 C CA . ILE A 1 230 ? -2.454 14.759 14.713 1.00 41.47 230 ILE A CA 1
ATOM 1815 C C . ILE A 1 230 ? -2.379 13.257 15.055 1.00 41.47 230 ILE A C 1
ATOM 1817 O O . ILE A 1 230 ? -1.476 12.808 15.766 1.00 41.47 230 ILE A O 1
ATOM 1821 N N . ALA A 1 231 ? -3.304 12.437 14.548 1.00 47.09 231 ALA A N 1
ATOM 1822 C CA . ALA A 1 231 ? -3.263 10.992 14.791 1.00 47.09 231 ALA A CA 1
ATOM 1823 C C . ALA A 1 231 ? -1.961 10.358 14.253 1.00 47.09 231 ALA A C 1
ATOM 1825 O O . ALA A 1 231 ? -1.383 9.490 14.916 1.00 47.09 231 ALA A O 1
ATOM 1826 N N . ASP A 1 232 ? -1.453 10.874 13.133 1.00 44.88 232 ASP A N 1
ATOM 1827 C CA . ASP A 1 232 ? -0.291 10.343 12.411 1.00 44.88 232 ASP A CA 1
ATOM 1828 C C . ASP A 1 232 ? 1.031 10.536 13.173 1.00 44.88 232 ASP A C 1
ATOM 1830 O O . ASP A 1 232 ? 1.852 9.619 13.262 1.00 44.88 232 ASP A O 1
ATOM 1834 N N . GLU A 1 233 ? 1.217 11.683 13.834 1.00 44.84 233 GLU A N 1
ATOM 1835 C CA . GLU A 1 233 ? 2.405 11.953 14.660 1.00 44.84 233 GLU A CA 1
ATOM 1836 C C . GLU A 1 233 ? 2.486 11.029 15.881 1.00 44.84 233 GLU A C 1
ATOM 1838 O O . GLU A 1 233 ? 3.564 10.593 16.299 1.00 44.84 233 GLU A O 1
ATOM 1843 N N . ILE A 1 234 ? 1.330 10.708 16.461 1.00 46.16 234 ILE A N 1
ATOM 1844 C CA . ILE A 1 234 ? 1.247 9.842 17.632 1.00 46.16 234 ILE A CA 1
ATOM 1845 C C . ILE A 1 234 ? 1.458 8.377 17.219 1.00 46.16 234 ILE A C 1
ATOM 1847 O O . ILE A 1 234 ? 2.165 7.659 17.927 1.00 46.16 234 ILE A O 1
ATOM 1851 N N . HIS A 1 235 ? 0.931 7.950 16.064 1.00 46.03 235 HIS A N 1
ATOM 1852 C CA . HIS A 1 235 ? 1.169 6.614 15.504 1.00 46.03 235 HIS A CA 1
ATOM 1853 C C . HIS A 1 235 ? 2.665 6.374 15.223 1.00 46.03 235 HIS A C 1
ATOM 1855 O O . HIS A 1 235 ? 3.217 5.343 15.612 1.00 46.03 235 HIS A O 1
ATOM 1861 N N . LYS A 1 236 ? 3.359 7.380 14.664 1.00 48.59 236 LYS A N 1
ATOM 1862 C CA . LYS A 1 236 ? 4.817 7.365 14.439 1.00 48.59 236 LYS A CA 1
ATOM 1863 C C . LYS A 1 236 ? 5.612 7.233 15.743 1.00 48.59 236 LYS A C 1
ATOM 1865 O O . LYS A 1 236 ? 6.590 6.494 15.805 1.00 48.59 236 LYS A O 1
ATOM 1870 N N . LYS A 1 237 ? 5.168 7.905 16.810 1.00 38.56 237 LYS A N 1
ATOM 1871 C CA . LYS A 1 237 ? 5.812 7.843 18.133 1.00 38.56 237 LYS A CA 1
ATOM 1872 C C . LYS A 1 237 ? 5.582 6.506 18.852 1.00 38.56 237 LYS A C 1
ATOM 1874 O O . LYS A 1 237 ? 6.393 6.140 19.696 1.00 38.56 237 LYS A O 1
ATOM 1879 N N . PHE A 1 238 ? 4.506 5.788 18.522 1.00 42.31 238 PHE A N 1
ATOM 1880 C CA . PHE A 1 238 ? 4.194 4.474 19.091 1.00 42.31 238 PHE A CA 1
ATOM 1881 C C . PHE A 1 238 ? 5.014 3.333 18.495 1.00 42.31 238 PHE A C 1
ATOM 1883 O O . PHE A 1 238 ? 5.414 2.456 19.254 1.00 42.31 238 PHE A O 1
ATOM 1890 N N . ARG A 1 239 ? 5.323 3.374 17.191 1.00 42.94 239 ARG A N 1
ATOM 1891 C CA . ARG A 1 239 ? 6.190 2.376 16.537 1.00 42.94 239 ARG A CA 1
ATOM 1892 C C . ARG A 1 239 ? 7.560 2.271 17.224 1.00 42.94 239 ARG A C 1
ATOM 1894 O O . ARG A 1 239 ? 8.058 1.177 17.418 1.00 42.94 239 ARG A O 1
ATOM 1901 N N . ASN A 1 240 ? 8.083 3.396 17.711 1.00 39.81 240 ASN A N 1
ATOM 1902 C CA . ASN A 1 240 ? 9.381 3.475 18.392 1.00 39.81 240 ASN A CA 1
ATOM 1903 C C . ASN A 1 240 ? 9.358 3.070 19.883 1.00 39.81 240 ASN A C 1
ATOM 1905 O O . ASN A 1 240 ? 10.388 3.165 20.541 1.00 39.81 240 ASN A O 1
ATOM 1909 N N . LEU A 1 241 ? 8.197 2.728 20.456 1.00 32.44 241 LEU A N 1
ATOM 1910 C CA . LEU A 1 241 ? 8.060 2.328 21.869 1.00 32.44 241 LEU A CA 1
ATOM 1911 C C . LEU A 1 241 ? 7.820 0.820 22.044 1.00 32.44 241 LEU A C 1
ATOM 1913 O O . LEU A 1 241 ? 7.739 0.346 23.177 1.00 32.44 241 LEU A O 1
ATOM 1917 N N . THR A 1 242 ? 7.636 0.096 20.941 1.00 34.00 242 THR A N 1
ATOM 1918 C CA . THR A 1 242 ? 7.410 -1.357 20.908 1.00 34.00 242 THR A CA 1
ATOM 1919 C C . THR A 1 242 ? 8.587 -2.144 20.326 1.00 34.00 242 THR A C 1
ATOM 1921 O O . THR A 1 242 ? 8.497 -3.369 20.285 1.00 34.00 242 THR A O 1
ATOM 1924 N N . ASP A 1 243 ? 9.655 -1.446 19.930 1.00 35.97 243 ASP A N 1
ATOM 1925 C CA . ASP A 1 243 ? 11.009 -1.981 19.720 1.00 35.97 243 ASP A CA 1
ATOM 1926 C C . ASP A 1 243 ? 11.828 -1.827 21.016 1.00 35.97 243 ASP A C 1
ATOM 1928 O O . ASP A 1 243 ? 12.643 -2.727 21.321 1.00 35.97 243 ASP A O 1
#

Secondary structure (DSSP, 8-state):
----------PPEEEEEEEEESEEEEEETTEEEEEES-TTSPEEEEEETT--EEEEEEE-SSS--EEEEEETTS-B-STTSEEES---TTTTSTT---TTSEEPEEP--STTTT--TTS-TTPPPEE-TTGGG-SEEEEEEESS----HHHHB-TTSPBPTT-S-SSHHHHHHHHHHHHHT---HHHHHHHHHHHHHHHHT-SS--HHHHHHHHHHHHHHHHHHHHTSTTHHHHHHHHHTT--

InterPro domains:
  IPR036444 Phospholipase A2 domain superfamily [G3DSA:1.20.90.10] (155-240)